Protein AF-A0A3D1VDZ9-F1 (afdb_monomer_lite)

Structure (mmCIF, N/CA/C/O backbone):
data_AF-A0A3D1VDZ9-F1
#
_entry.id   AF-A0A3D1VDZ9-F1
#
loop_
_atom_site.group_PDB
_atom_site.id
_atom_site.type_symbol
_atom_site.label_atom_id
_atom_site.label_alt_id
_atom_site.label_comp_id
_atom_site.label_asym_id
_atom_site.label_entity_id
_atom_site.label_seq_id
_atom_site.pdbx_PDB_ins_code
_atom_site.Cartn_x
_atom_site.Cartn_y
_atom_site.Cartn_z
_atom_site.occupancy
_atom_site.B_iso_or_equiv
_atom_site.auth_seq_id
_atom_site.auth_comp_id
_atom_site.auth_asym_id
_atom_site.auth_atom_id
_atom_site.pdbx_PDB_model_num
ATOM 1 N N . MET A 1 1 ? -24.903 27.246 -28.640 1.00 39.03 1 MET A N 1
ATOM 2 C CA . MET A 1 1 ? -24.546 27.742 -27.291 1.00 39.03 1 MET A CA 1
ATOM 3 C C . MET A 1 1 ? -23.311 26.964 -26.838 1.00 39.03 1 MET A C 1
ATOM 5 O O . MET A 1 1 ? -23.325 25.756 -27.011 1.00 39.03 1 MET A O 1
ATOM 9 N N . TRP A 1 2 ? -22.295 27.657 -26.300 1.00 34.56 2 TRP A N 1
ATOM 10 C CA . TRP A 1 2 ? -21.013 27.168 -25.732 1.00 34.56 2 TRP A CA 1
ATOM 11 C C . TRP A 1 2 ? -19.762 27.093 -26.643 1.00 34.56 2 TRP A C 1
ATOM 13 O O . TRP A 1 2 ? -19.373 26.062 -27.171 1.00 34.56 2 TRP A O 1
ATOM 23 N N . MET A 1 3 ? -19.159 28.285 -26.767 1.00 33.34 3 MET A N 1
ATOM 24 C CA . MET A 1 3 ? -17.744 28.671 -26.594 1.00 33.34 3 MET A CA 1
ATOM 25 C C . MET A 1 3 ? -16.594 27.935 -27.307 1.00 33.34 3 MET A C 1
ATOM 27 O O . MET A 1 3 ? -15.957 27.024 -26.790 1.00 33.34 3 MET A O 1
ATOM 31 N N . ARG A 1 4 ? -16.215 28.565 -28.424 1.00 36.41 4 ARG A N 1
ATOM 32 C CA . ARG A 1 4 ? -14.855 28.977 -28.820 1.00 36.41 4 ARG A CA 1
ATOM 33 C C . ARG A 1 4 ? -13.889 29.188 -27.636 1.00 36.41 4 ARG A C 1
ATOM 35 O O . ARG A 1 4 ? -14.110 30.079 -26.823 1.00 36.41 4 ARG A O 1
ATOM 42 N N . TRP A 1 5 ? -12.765 28.474 -27.647 1.00 34.72 5 TRP A N 1
ATOM 43 C CA . TRP A 1 5 ? -11.489 28.962 -27.119 1.00 34.72 5 TRP A CA 1
ATOM 44 C C . TRP A 1 5 ? -10.475 28.937 -28.259 1.00 34.72 5 TRP A C 1
ATOM 46 O O . TRP A 1 5 ? -10.110 27.891 -28.788 1.00 34.72 5 TRP A O 1
ATOM 56 N N . THR A 1 6 ? -10.096 30.133 -28.688 1.00 47.16 6 THR A N 1
ATOM 57 C CA . THR A 1 6 ? -9.047 30.412 -29.660 1.00 47.16 6 THR A CA 1
ATOM 58 C C . THR A 1 6 ? -7.687 30.303 -28.987 1.00 47.16 6 THR A C 1
ATOM 60 O O . THR A 1 6 ? -7.446 31.010 -28.012 1.00 47.16 6 THR A O 1
ATOM 63 N N . TRP A 1 7 ? -6.780 29.513 -29.555 1.00 34.12 7 TRP A N 1
ATOM 64 C CA . TRP A 1 7 ? -5.345 29.770 -29.457 1.00 34.12 7 TRP A CA 1
ATOM 65 C C . TRP A 1 7 ? -4.782 29.826 -30.873 1.00 34.12 7 TRP A C 1
ATOM 67 O O . TRP A 1 7 ? -4.620 28.813 -31.549 1.00 34.12 7 TRP A O 1
ATOM 77 N N . SER A 1 8 ? -4.548 31.056 -31.323 1.00 38.91 8 SER A N 1
ATOM 78 C CA . SER A 1 8 ? -3.711 31.366 -32.473 1.00 38.91 8 SER A CA 1
ATOM 79 C C . SER A 1 8 ? -2.251 31.346 -32.031 1.00 38.91 8 SER A C 1
ATOM 81 O O . SER A 1 8 ? -1.846 32.164 -31.213 1.00 38.91 8 SER A O 1
ATOM 83 N N . ALA A 1 9 ? -1.467 30.455 -32.621 1.00 37.66 9 ALA A N 1
ATOM 84 C CA . ALA A 1 9 ? -0.047 30.647 -32.910 1.00 37.66 9 ALA A CA 1
ATOM 85 C C . ALA A 1 9 ? 0.233 29.750 -34.126 1.00 37.66 9 ALA A C 1
ATOM 87 O O . ALA A 1 9 ? 0.301 28.533 -34.024 1.00 37.66 9 ALA A O 1
ATOM 88 N N . ALA A 1 10 ? -0.020 30.260 -35.326 1.00 37.09 10 ALA A N 1
ATOM 89 C CA . ALA A 1 10 ? 0.989 30.940 -36.127 1.00 37.09 10 ALA A CA 1
ATOM 90 C C . ALA A 1 10 ? 2.153 30.008 -36.509 1.00 37.09 10 ALA A C 1
ATOM 92 O O . ALA A 1 10 ? 3.065 29.769 -35.732 1.00 37.09 10 ALA A O 1
ATOM 93 N N . VAL A 1 11 ? 2.091 29.574 -37.772 1.00 41.69 11 VAL A N 1
ATOM 94 C CA . VAL A 1 11 ? 3.227 29.502 -38.698 1.00 41.69 11 VAL A CA 1
ATOM 95 C C . VAL A 1 11 ? 4.385 28.590 -38.279 1.00 41.69 11 VAL A C 1
ATOM 97 O O . VAL A 1 11 ? 5.301 29.004 -37.586 1.00 41.69 11 VAL A O 1
ATOM 100 N N . CYS A 1 12 ? 4.451 27.414 -38.906 1.00 32.69 12 CYS A N 1
ATOM 101 C CA . CYS A 1 12 ? 5.654 27.057 -39.656 1.00 32.69 12 CYS A CA 1
ATOM 102 C C . CYS A 1 12 ? 5.307 26.133 -40.827 1.00 32.69 12 CYS A C 1
ATOM 104 O O . CYS A 1 12 ? 4.832 25.011 -40.676 1.00 32.69 12 CYS A O 1
ATOM 106 N N . ARG A 1 13 ? 5.514 26.704 -42.015 1.00 35.25 13 ARG A N 1
ATOM 107 C CA . ARG A 1 13 ? 5.463 26.109 -43.348 1.00 35.25 13 ARG A CA 1
ATOM 108 C C . ARG A 1 13 ? 6.172 24.756 -43.404 1.00 35.25 13 ARG A C 1
ATOM 110 O O . ARG A 1 13 ? 7.328 24.650 -43.012 1.00 35.25 13 ARG A O 1
ATOM 117 N N . SER A 1 14 ? 5.531 23.793 -44.060 1.00 45.50 14 SER A N 1
ATOM 118 C CA . SER A 1 14 ? 6.259 22.816 -44.875 1.00 45.50 14 SER A CA 1
ATOM 119 C C . SER A 1 14 ? 7.129 23.537 -45.908 1.00 45.50 14 SER A C 1
ATOM 121 O O . SER A 1 14 ? 6.628 24.430 -46.595 1.00 45.50 14 SER A O 1
ATOM 123 N N . PRO A 1 15 ? 8.362 23.071 -46.137 1.00 44.31 15 PRO A N 1
ATOM 124 C CA . PRO A 1 15 ? 8.969 23.155 -47.445 1.00 44.31 15 PRO A CA 1
ATOM 125 C C . PRO A 1 15 ? 9.211 21.736 -47.961 1.00 44.31 15 PRO A C 1
ATOM 127 O O . PRO A 1 15 ? 10.175 21.063 -47.604 1.00 44.31 15 PRO A O 1
ATOM 130 N N . ALA A 1 16 ? 8.345 21.299 -48.870 1.00 46.72 16 ALA A N 1
ATOM 131 C CA . ALA A 1 16 ? 8.803 20.416 -49.925 1.00 46.72 16 ALA A CA 1
ATOM 132 C C . ALA A 1 16 ? 9.702 21.245 -50.855 1.00 46.72 16 ALA A C 1
ATOM 134 O O . ALA A 1 16 ? 9.281 22.319 -51.286 1.00 46.72 16 ALA A O 1
ATOM 135 N N . ARG A 1 17 ? 10.901 20.728 -51.163 1.00 40.47 17 ARG A N 1
ATOM 136 C CA . ARG A 1 17 ? 11.595 20.785 -52.472 1.00 40.47 17 ARG A CA 1
ATOM 137 C C . ARG A 1 17 ? 13.118 20.916 -52.320 1.00 40.47 17 ARG A C 1
ATOM 139 O O . ARG A 1 17 ? 13.661 22.003 -52.201 1.00 40.47 17 ARG A O 1
ATOM 146 N N . SER A 1 18 ? 13.770 19.759 -52.463 1.00 47.03 18 SER A N 1
ATOM 147 C CA . SER A 1 18 ? 14.952 19.527 -53.306 1.00 47.03 18 SER A CA 1
ATOM 148 C C . SER A 1 18 ? 16.113 20.526 -53.212 1.00 47.03 18 SER A C 1
ATOM 150 O O . SER A 1 18 ? 16.076 21.579 -53.849 1.00 47.03 18 SER A O 1
ATOM 152 N N . ARG A 1 19 ? 17.235 20.059 -52.646 1.00 39.84 19 ARG A N 1
ATOM 153 C CA . ARG A 1 19 ? 18.544 20.024 -53.328 1.00 39.84 19 ARG A CA 1
ATOM 154 C C . ARG A 1 19 ? 19.575 19.261 -52.479 1.00 39.84 19 ARG A C 1
ATOM 156 O O . ARG A 1 19 ? 20.020 19.742 -51.453 1.00 39.84 19 ARG A O 1
ATOM 163 N N . ARG A 1 20 ? 19.950 18.072 -52.963 1.00 43.81 20 ARG A N 1
ATOM 164 C CA . ARG A 1 20 ? 21.343 17.607 -53.081 1.00 43.81 20 ARG A CA 1
ATOM 165 C C . ARG A 1 20 ? 22.249 17.848 -51.853 1.00 43.81 20 ARG A C 1
ATOM 167 O O . ARG A 1 20 ? 23.095 18.728 -51.880 1.00 43.81 20 ARG A O 1
ATOM 174 N N . CYS A 1 21 ? 22.148 16.974 -50.853 1.00 34.03 21 CYS A N 1
ATOM 175 C CA . CYS A 1 21 ? 23.266 16.668 -49.954 1.00 34.03 21 CYS A CA 1
ATOM 1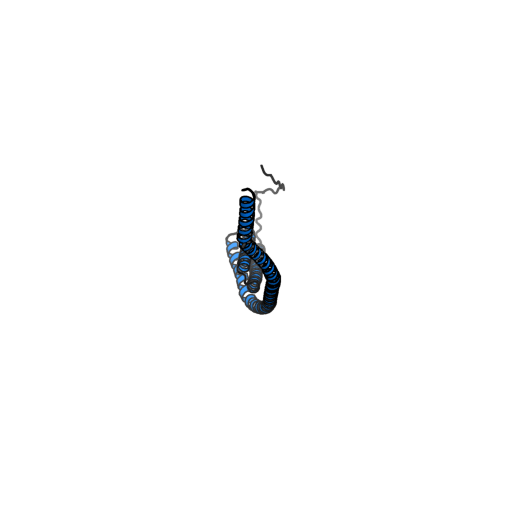76 C C . CYS A 1 21 ? 23.653 15.202 -50.143 1.00 34.03 21 CYS A C 1
ATOM 178 O O . CYS A 1 21 ? 23.350 14.335 -49.331 1.00 34.03 21 CYS A O 1
ATOM 180 N N . SER A 1 22 ? 24.321 14.924 -51.256 1.00 45.66 22 SER A N 1
ATOM 181 C CA . SER A 1 22 ? 25.267 13.817 -51.322 1.00 45.66 22 SER A CA 1
ATOM 182 C C . SER A 1 22 ? 26.457 14.195 -50.435 1.00 45.66 22 SER A C 1
ATOM 184 O O . SER A 1 22 ? 27.415 14.794 -50.913 1.00 45.66 22 SER A O 1
ATOM 186 N N . ILE A 1 23 ? 26.352 13.899 -49.136 1.00 46.28 23 ILE A N 1
ATOM 187 C CA . ILE A 1 23 ? 27.494 13.828 -48.220 1.00 46.28 23 ILE A CA 1
ATOM 188 C C . ILE A 1 23 ? 27.810 12.338 -48.042 1.00 46.28 23 ILE A C 1
ATOM 190 O O . ILE A 1 23 ? 27.125 11.655 -47.278 1.00 46.28 23 ILE A O 1
ATOM 194 N N . PRO A 1 24 ? 28.813 11.794 -48.745 1.00 55.22 24 PRO A N 1
ATOM 195 C CA . PRO A 1 24 ? 29.379 10.503 -48.411 1.00 55.22 24 PRO A CA 1
ATOM 196 C C . PRO A 1 24 ? 30.470 10.740 -47.357 1.00 55.22 24 PRO A C 1
ATOM 198 O O . PRO A 1 24 ? 31.577 11.138 -47.697 1.00 55.22 24 PRO A O 1
ATOM 201 N N . SER A 1 25 ? 30.126 10.587 -46.076 1.00 44.12 25 SER A N 1
ATOM 202 C CA . SER A 1 25 ? 31.002 10.413 -44.890 1.00 44.12 25 SER A CA 1
ATOM 203 C C . SER A 1 25 ? 30.305 11.071 -43.689 1.00 44.12 25 SER A C 1
ATOM 205 O O . SER A 1 25 ? 30.031 12.257 -43.687 1.00 44.12 25 SER A O 1
ATOM 207 N N . THR A 1 26 ? 29.892 10.390 -42.628 1.00 47.00 26 THR A N 1
ATOM 208 C CA . THR A 1 26 ? 30.295 9.110 -42.058 1.00 47.00 26 THR A CA 1
ATOM 209 C C . THR A 1 26 ? 29.038 8.459 -41.467 1.00 47.00 26 THR A C 1
ATOM 211 O O . THR A 1 26 ? 28.497 8.951 -40.480 1.00 47.00 26 THR A O 1
ATOM 214 N N . GLY A 1 27 ? 28.555 7.352 -42.049 1.00 52.22 27 GLY A N 1
ATOM 215 C CA . GLY A 1 27 ? 27.407 6.611 -41.489 1.00 52.22 27 GLY A CA 1
ATOM 216 C C . GLY A 1 27 ? 27.602 6.323 -39.996 1.00 52.22 27 GLY A C 1
ATOM 217 O O . GLY A 1 27 ? 26.738 6.601 -39.179 1.00 52.22 27 GLY A O 1
ATOM 218 N N . ARG A 1 28 ? 28.845 6.017 -39.610 1.00 54.00 28 ARG A N 1
ATOM 219 C CA . ARG A 1 28 ? 29.259 5.733 -38.233 1.00 54.00 28 ARG A CA 1
ATOM 220 C C . ARG A 1 28 ? 28.951 6.842 -37.207 1.00 54.00 28 ARG A C 1
ATOM 222 O O . ARG A 1 28 ? 28.683 6.511 -36.061 1.00 54.00 28 ARG A O 1
ATOM 229 N N . ALA A 1 29 ? 28.981 8.131 -37.565 1.00 55.72 29 ALA A N 1
ATOM 230 C CA . ALA A 1 29 ? 28.725 9.220 -36.607 1.00 55.72 29 ALA A CA 1
ATOM 231 C C . ALA A 1 29 ? 27.225 9.513 -36.427 1.00 55.72 29 ALA A C 1
ATOM 233 O O . ALA A 1 29 ? 26.770 9.731 -35.303 1.00 55.72 29 ALA A O 1
ATOM 234 N N . ALA A 1 30 ? 26.454 9.468 -37.518 1.00 58.34 30 ALA A N 1
ATOM 235 C CA . ALA A 1 30 ? 24.996 9.577 -37.471 1.00 58.34 30 ALA A CA 1
ATOM 236 C C . ALA A 1 30 ? 24.374 8.354 -36.776 1.00 58.34 30 ALA A C 1
ATOM 238 O O . ALA A 1 30 ? 23.502 8.511 -35.920 1.00 58.34 30 ALA A O 1
ATOM 239 N N . ASP A 1 31 ? 24.909 7.162 -37.049 1.00 60.94 31 ASP A N 1
ATOM 240 C CA . ASP A 1 31 ? 24.530 5.920 -36.379 1.00 60.94 31 ASP A CA 1
ATOM 241 C C . ASP A 1 31 ? 24.880 5.979 -34.884 1.00 60.94 31 ASP A C 1
ATOM 243 O O . ASP A 1 31 ? 24.050 5.648 -34.044 1.00 60.94 31 ASP A O 1
ATOM 247 N N . CYS A 1 32 ? 26.056 6.498 -34.506 1.00 59.66 32 CYS A N 1
ATOM 248 C CA . CYS A 1 32 ? 26.413 6.703 -33.096 1.00 59.66 32 CYS A CA 1
ATOM 249 C C . CYS A 1 32 ? 25.485 7.693 -32.370 1.00 59.66 32 CYS A C 1
ATOM 251 O O . CYS A 1 32 ? 25.148 7.469 -31.206 1.00 59.66 32 CYS A O 1
ATOM 253 N N . LEU A 1 33 ? 25.048 8.776 -33.021 1.00 64.88 33 LEU A N 1
ATOM 254 C CA . LEU A 1 33 ? 24.095 9.732 -32.436 1.00 64.88 33 LEU A CA 1
ATOM 255 C C . LEU A 1 33 ? 22.689 9.124 -32.286 1.00 64.88 33 LEU A C 1
ATOM 257 O O . LEU A 1 33 ? 22.032 9.327 -31.258 1.00 64.88 33 LEU A O 1
ATOM 261 N N . ALA A 1 34 ? 22.248 8.324 -33.258 1.00 65.12 34 ALA A N 1
ATOM 262 C CA . ALA A 1 34 ? 20.996 7.572 -33.188 1.00 65.12 34 ALA A CA 1
ATOM 263 C C . ALA A 1 34 ? 21.036 6.492 -32.088 1.00 65.12 34 ALA A C 1
ATOM 265 O O . ALA A 1 34 ? 20.111 6.367 -31.288 1.00 65.12 34 ALA A O 1
ATOM 266 N N . VAL A 1 35 ? 22.150 5.770 -31.961 1.00 68.81 35 VAL A N 1
ATOM 267 C CA . VAL A 1 35 ? 22.347 4.772 -30.899 1.00 68.81 35 VAL A CA 1
ATOM 268 C C . VAL A 1 35 ? 22.408 5.444 -29.526 1.00 68.81 35 VAL A C 1
ATOM 270 O O . VAL A 1 35 ? 21.773 4.978 -28.585 1.00 68.81 35 VAL A O 1
ATOM 273 N N . CYS A 1 36 ? 23.100 6.577 -29.387 1.00 72.62 36 CYS A N 1
ATOM 274 C CA . CYS A 1 36 ? 23.204 7.288 -28.109 1.00 72.62 36 CYS A CA 1
ATOM 275 C C . CYS A 1 36 ? 21.854 7.870 -27.645 1.00 72.62 36 CYS A C 1
ATOM 277 O O . CYS A 1 36 ? 21.546 7.858 -26.449 1.00 72.62 36 CYS A O 1
ATOM 279 N N . SER A 1 37 ? 21.019 8.340 -28.579 1.00 71.06 37 SER A N 1
ATOM 280 C CA . SER A 1 37 ? 19.651 8.787 -28.281 1.00 71.06 37 SER A CA 1
ATOM 281 C C . SER A 1 37 ? 18.724 7.619 -27.926 1.00 71.06 37 SER A C 1
ATOM 283 O O . SER A 1 37 ? 17.992 7.716 -26.940 1.00 71.06 37 SER A O 1
ATOM 285 N N . MET A 1 38 ? 18.833 6.478 -28.615 1.00 74.31 38 MET A N 1
ATOM 286 C CA . MET A 1 38 ? 18.119 5.253 -28.237 1.00 74.31 38 MET A CA 1
ATOM 287 C C . MET A 1 38 ? 18.535 4.721 -26.863 1.00 74.31 38 MET A C 1
ATOM 289 O O . MET A 1 38 ? 17.676 4.384 -26.057 1.00 74.31 38 MET A O 1
ATOM 293 N N . VAL A 1 39 ? 19.829 4.689 -26.539 1.00 77.62 39 VAL A N 1
ATOM 294 C CA . VAL A 1 39 ? 20.311 4.223 -25.227 1.00 77.62 39 VAL A CA 1
ATOM 295 C C . VAL A 1 39 ? 19.804 5.121 -24.098 1.00 77.62 39 VAL A C 1
ATOM 297 O O . VAL A 1 39 ? 19.379 4.611 -23.061 1.00 77.62 39 VAL A O 1
ATOM 300 N N . LYS A 1 40 ? 19.781 6.447 -24.294 1.00 80.50 40 LYS A N 1
ATOM 301 C CA . LYS A 1 40 ? 19.175 7.379 -23.327 1.00 80.50 40 LYS A CA 1
ATOM 302 C C . LYS A 1 40 ? 17.686 7.115 -23.134 1.00 80.50 40 LYS A C 1
ATOM 304 O O . LYS A 1 40 ? 17.215 7.124 -21.998 1.00 80.50 40 LYS A O 1
ATOM 309 N N . ALA A 1 41 ? 16.966 6.850 -24.222 1.00 75.69 41 ALA A N 1
ATOM 310 C CA . ALA A 1 41 ? 15.565 6.472 -24.161 1.00 75.69 41 ALA A CA 1
ATOM 311 C C . ALA A 1 41 ? 15.390 5.193 -23.332 1.00 75.69 41 ALA A C 1
ATOM 313 O O . ALA A 1 41 ? 14.667 5.207 -22.340 1.00 75.69 41 ALA A O 1
ATOM 314 N N . LEU A 1 42 ? 16.115 4.121 -23.669 1.00 78.88 42 LEU A N 1
ATOM 315 C CA . LEU A 1 42 ? 16.068 2.826 -22.976 1.00 78.88 42 LEU A CA 1
ATOM 316 C C . LEU A 1 42 ? 16.357 2.961 -21.475 1.00 78.88 42 LEU A C 1
ATOM 318 O O . LEU A 1 42 ? 15.647 2.376 -20.659 1.00 78.88 42 LEU A O 1
ATOM 322 N N . TRP A 1 43 ? 17.335 3.784 -21.098 1.00 81.81 43 TRP A N 1
ATOM 323 C CA . TRP A 1 43 ? 17.613 4.093 -19.695 1.00 81.81 43 TRP A CA 1
ATOM 324 C C . TRP A 1 43 ? 16.461 4.823 -19.003 1.00 81.81 43 TRP A C 1
ATOM 326 O O . TRP A 1 43 ? 16.123 4.486 -17.869 1.00 81.81 43 TRP A O 1
ATOM 336 N N . ALA A 1 44 ? 15.822 5.785 -19.672 1.00 80.00 44 ALA A N 1
ATOM 337 C CA . ALA A 1 44 ? 14.645 6.460 -19.131 1.00 80.00 44 ALA A CA 1
ATOM 338 C C . ALA A 1 44 ? 13.475 5.480 -18.913 1.00 80.00 44 ALA A C 1
ATOM 340 O O . ALA A 1 44 ? 12.817 5.537 -17.875 1.00 80.00 44 ALA A O 1
ATOM 341 N N . PHE A 1 45 ? 13.261 4.532 -19.833 1.00 78.06 45 PHE A N 1
ATOM 342 C CA . PHE A 1 45 ? 12.261 3.465 -19.685 1.00 78.06 45 PHE A CA 1
ATOM 343 C C . PHE A 1 45 ? 12.579 2.516 -18.529 1.00 78.06 45 PHE A C 1
ATOM 345 O O . PHE A 1 45 ? 11.686 2.142 -17.769 1.00 78.06 45 PHE A O 1
ATOM 352 N N . PHE A 1 46 ? 13.850 2.148 -18.371 1.00 82.88 46 PHE A N 1
ATOM 353 C CA . PHE A 1 46 ? 14.301 1.295 -17.279 1.00 82.88 46 PHE A CA 1
ATOM 354 C C . PHE A 1 46 ? 14.105 1.976 -15.918 1.00 82.88 46 PHE A C 1
ATOM 356 O O . PHE A 1 46 ? 13.512 1.391 -15.011 1.00 82.88 46 PHE A O 1
ATOM 363 N N . LEU A 1 47 ? 14.531 3.238 -15.789 1.00 83.81 47 LEU A N 1
ATOM 364 C CA . LEU A 1 47 ? 14.341 4.033 -14.573 1.00 83.81 47 LEU A CA 1
ATOM 365 C C . LEU A 1 47 ? 12.864 4.264 -14.265 1.00 83.81 47 LEU A C 1
ATOM 367 O O . LEU A 1 47 ? 12.481 4.220 -13.098 1.00 83.81 47 LEU A O 1
ATOM 371 N N . LEU A 1 48 ? 12.024 4.451 -15.286 1.00 85.38 48 LEU A N 1
ATOM 372 C CA . LEU A 1 48 ? 10.583 4.513 -15.082 1.00 85.38 48 LEU A CA 1
ATOM 373 C C . LEU A 1 48 ? 10.045 3.185 -14.532 1.00 85.38 48 LEU A C 1
ATOM 375 O O . LEU A 1 48 ? 9.270 3.208 -13.581 1.00 85.38 48 LEU A O 1
ATOM 379 N N . GLY A 1 49 ? 10.466 2.041 -15.079 1.00 83.69 49 GLY A N 1
ATOM 380 C CA . GLY A 1 49 ? 10.091 0.718 -14.567 1.00 83.69 49 GLY A CA 1
ATOM 381 C C . GLY A 1 49 ? 10.475 0.524 -13.095 1.00 83.69 49 GLY A C 1
ATOM 382 O O . GLY A 1 49 ? 9.673 0.041 -12.294 1.00 83.69 49 GLY A O 1
ATOM 383 N N . VAL A 1 50 ? 11.668 0.987 -12.708 1.00 84.38 50 VAL A N 1
ATOM 384 C CA . VAL A 1 50 ? 12.130 0.990 -11.309 1.00 84.38 50 VAL A CA 1
ATOM 385 C C . VAL A 1 50 ? 11.316 1.963 -10.442 1.00 84.38 50 VAL A C 1
ATOM 387 O O . VAL A 1 50 ? 10.946 1.625 -9.318 1.00 84.38 50 VAL A O 1
ATOM 390 N N . ALA A 1 51 ? 10.983 3.153 -10.946 1.00 86.62 51 ALA A N 1
ATOM 391 C CA . ALA A 1 51 ? 10.169 4.135 -10.228 1.00 86.62 51 ALA A CA 1
ATOM 392 C C . ALA A 1 51 ? 8.725 3.647 -10.014 1.00 86.62 51 ALA A C 1
ATOM 394 O O . ALA A 1 51 ? 8.167 3.800 -8.926 1.00 86.62 51 ALA A O 1
ATOM 395 N N . LEU A 1 52 ? 8.142 2.997 -11.024 1.00 85.38 52 LEU A N 1
ATOM 396 C CA . LEU A 1 52 ? 6.873 2.280 -10.932 1.00 85.38 52 LEU A CA 1
ATOM 397 C C . LEU A 1 52 ? 6.963 1.196 -9.856 1.00 85.38 52 LEU A C 1
ATOM 399 O O . LEU A 1 52 ? 6.106 1.139 -8.980 1.00 85.38 52 LEU A O 1
ATOM 403 N N . PHE A 1 53 ? 8.025 0.389 -9.842 1.00 85.12 53 PHE A N 1
ATOM 404 C CA . PHE A 1 53 ? 8.230 -0.586 -8.771 1.00 85.12 53 PHE A CA 1
ATOM 405 C C . PHE A 1 53 ? 8.263 0.068 -7.380 1.00 85.12 53 PHE A C 1
ATOM 407 O O . PHE A 1 53 ? 7.585 -0.399 -6.465 1.00 85.12 53 PHE A O 1
ATOM 414 N N . PHE A 1 54 ? 8.977 1.182 -7.218 1.00 83.81 54 PHE A N 1
ATOM 415 C CA . PHE A 1 54 ? 9.018 1.898 -5.944 1.00 83.81 54 PHE A CA 1
ATOM 416 C C . PHE A 1 54 ? 7.627 2.387 -5.513 1.00 83.81 54 PHE A C 1
ATOM 418 O O . PHE A 1 54 ? 7.228 2.216 -4.360 1.00 83.81 54 PHE A O 1
ATOM 425 N N . PHE A 1 55 ? 6.849 2.938 -6.447 1.00 85.38 55 PHE A N 1
ATOM 426 C CA . PHE A 1 55 ? 5.479 3.367 -6.177 1.00 85.38 55 PHE A CA 1
ATOM 427 C C . PHE A 1 55 ? 4.575 2.183 -5.792 1.00 85.38 55 PHE A C 1
ATOM 429 O O . PHE A 1 55 ? 3.817 2.271 -4.823 1.00 85.38 55 PHE A O 1
ATOM 436 N N . TYR A 1 56 ? 4.710 1.041 -6.474 1.00 84.56 56 TYR A N 1
ATOM 437 C CA . TYR A 1 56 ? 4.020 -0.200 -6.119 1.00 84.56 56 TYR A CA 1
ATOM 438 C C . TYR A 1 56 ? 4.367 -0.667 -4.703 1.00 84.56 56 TYR A C 1
ATOM 440 O O . TYR A 1 56 ? 3.482 -1.063 -3.942 1.00 84.56 56 TYR A O 1
ATOM 448 N N . ASP A 1 57 ? 5.642 -0.607 -4.324 1.00 82.62 57 ASP A N 1
ATOM 449 C CA . ASP A 1 57 ? 6.105 -1.076 -3.022 1.00 82.62 57 ASP A CA 1
ATOM 450 C C . ASP A 1 57 ? 5.597 -0.190 -1.867 1.00 82.62 57 ASP A C 1
ATOM 452 O O . ASP A 1 57 ? 5.154 -0.691 -0.829 1.00 82.62 57 ASP A O 1
ATOM 456 N N . VAL A 1 58 ? 5.514 1.129 -2.080 1.00 82.25 58 VAL A N 1
ATOM 457 C CA . VAL A 1 58 ? 4.859 2.056 -1.138 1.00 82.25 58 VAL A CA 1
ATOM 458 C C . VAL A 1 58 ? 3.372 1.723 -0.979 1.00 82.25 58 VAL A C 1
ATOM 460 O O . VAL A 1 58 ? 2.859 1.688 0.145 1.00 82.25 58 VAL A O 1
ATOM 463 N N . LEU A 1 59 ? 2.666 1.422 -2.073 1.00 83.62 59 LEU A N 1
ATOM 464 C CA . LEU A 1 59 ? 1.259 1.009 -2.024 1.00 83.62 59 LEU A CA 1
ATOM 465 C C . LEU A 1 59 ? 1.079 -0.351 -1.337 1.00 83.62 59 LEU A C 1
ATOM 467 O O . LEU A 1 59 ? 0.132 -0.545 -0.566 1.00 83.62 59 LEU A O 1
ATOM 471 N N . ARG A 1 60 ? 2.012 -1.284 -1.552 1.00 79.44 60 ARG A N 1
ATOM 472 C CA . ARG A 1 60 ? 2.062 -2.580 -0.865 1.00 79.44 60 ARG A CA 1
ATOM 473 C C . ARG A 1 60 ? 2.205 -2.392 0.643 1.00 79.44 60 ARG A C 1
ATOM 475 O O . ARG A 1 60 ? 1.459 -3.017 1.406 1.00 79.44 60 ARG A O 1
ATOM 482 N N . PHE A 1 61 ? 3.081 -1.491 1.084 1.00 79.25 61 PHE A N 1
ATOM 483 C CA . PHE A 1 61 ? 3.195 -1.136 2.495 1.00 79.25 61 PHE A CA 1
ATOM 484 C C . PHE A 1 61 ? 1.933 -0.465 3.034 1.00 79.25 61 PHE A C 1
ATOM 486 O O . PHE A 1 61 ? 1.415 -0.862 4.082 1.00 79.25 61 PHE A O 1
ATOM 493 N N . TRP A 1 62 ? 1.394 0.514 2.308 1.00 79.06 62 TRP A N 1
ATOM 494 C CA . TRP A 1 62 ? 0.170 1.212 2.690 1.00 79.06 62 TRP A CA 1
ATOM 495 C C . TRP A 1 62 ? -0.984 0.234 2.931 1.00 79.06 62 TRP A C 1
ATOM 497 O O . TRP A 1 62 ? -1.663 0.290 3.962 1.00 79.06 62 TRP A O 1
ATOM 507 N N . ARG A 1 63 ? -1.150 -0.741 2.031 1.00 79.38 63 ARG A N 1
ATOM 508 C CA . ARG A 1 63 ? -2.121 -1.830 2.162 1.00 79.38 63 ARG A CA 1
ATOM 509 C C . ARG A 1 63 ? -1.870 -2.680 3.405 1.00 79.38 63 ARG A C 1
ATOM 511 O O . ARG A 1 63 ? -2.822 -2.957 4.138 1.00 79.38 63 ARG A O 1
ATOM 518 N N . SER A 1 64 ? -0.615 -3.028 3.694 1.00 71.50 64 SER A N 1
ATOM 519 C CA . SER A 1 64 ? -0.250 -3.761 4.913 1.00 71.50 64 SER A CA 1
ATOM 520 C C . SER A 1 64 ? -0.584 -2.992 6.198 1.00 71.50 64 SER A C 1
ATOM 522 O O . SER A 1 64 ? -0.923 -3.611 7.206 1.00 71.50 64 SER A O 1
ATOM 524 N N . VAL A 1 65 ? -0.499 -1.658 6.194 1.00 71.62 65 VAL A N 1
ATOM 525 C CA . VAL A 1 65 ? -0.760 -0.827 7.383 1.00 71.62 65 VAL A CA 1
ATOM 526 C C . VAL A 1 65 ? -2.254 -0.533 7.566 1.00 71.62 65 VAL A C 1
ATOM 528 O O . VAL A 1 65 ? -2.770 -0.540 8.694 1.00 71.62 65 VAL A O 1
ATOM 531 N N . TRP A 1 66 ? -2.984 -0.277 6.476 1.00 70.62 66 TRP A N 1
ATOM 532 C CA . TRP A 1 66 ? -4.404 0.065 6.553 1.00 70.62 66 TRP A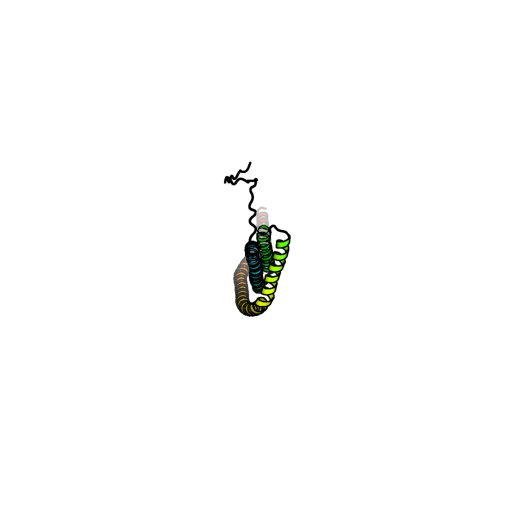 CA 1
ATOM 533 C C . TRP A 1 66 ? -5.311 -1.165 6.626 1.00 70.62 66 TRP A C 1
ATOM 535 O O . TRP A 1 66 ? -6.297 -1.113 7.371 1.00 70.62 66 TRP A O 1
ATOM 545 N N . GLY A 1 67 ? -4.985 -2.266 5.938 1.00 66.50 67 GLY A N 1
ATOM 546 C CA . GLY A 1 67 ? -5.700 -3.551 6.011 1.00 66.50 67 GLY A CA 1
ATOM 547 C C . GLY A 1 67 ? -7.217 -3.466 5.779 1.00 66.50 67 GLY A C 1
ATOM 548 O O . GLY A 1 67 ? -7.962 -4.349 6.188 1.00 66.50 67 GLY A O 1
ATOM 549 N N . SER A 1 68 ? -7.697 -2.361 5.205 1.00 76.94 68 SER A N 1
ATOM 550 C CA . SER A 1 68 ? -9.110 -2.101 4.942 1.00 76.94 68 SER A CA 1
ATOM 551 C C . SER A 1 68 ? -9.404 -2.429 3.487 1.00 76.94 68 SER A C 1
ATOM 553 O O . SER A 1 68 ? -8.632 -2.053 2.601 1.00 76.94 68 SER A O 1
ATOM 555 N N . ARG A 1 69 ? -10.546 -3.077 3.230 1.00 76.69 69 ARG A N 1
ATOM 556 C CA . ARG A 1 69 ? -10.990 -3.450 1.876 1.00 76.69 69 ARG A CA 1
ATOM 557 C C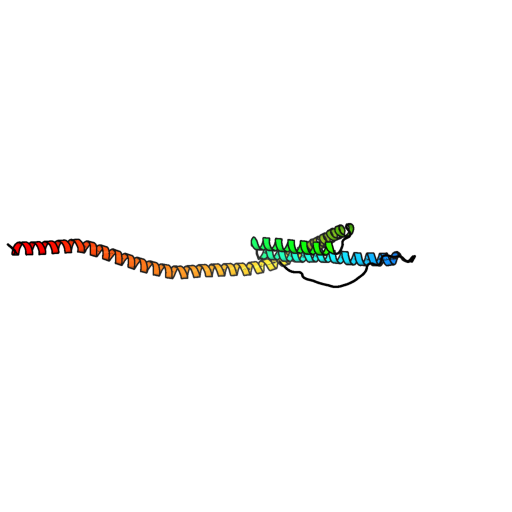 . ARG A 1 69 ? -11.044 -2.235 0.941 1.00 76.69 69 ARG A C 1
ATOM 559 O O . ARG A 1 69 ? -10.579 -2.307 -0.187 1.00 76.69 69 ARG A O 1
ATOM 566 N N . ARG A 1 70 ? -11.503 -1.086 1.458 1.00 80.56 70 ARG A N 1
ATOM 567 C CA . ARG A 1 70 ? -11.557 0.188 0.717 1.00 80.56 70 ARG A CA 1
ATOM 568 C C . ARG A 1 70 ? -10.171 0.749 0.406 1.00 80.56 70 ARG A C 1
ATOM 570 O O . ARG A 1 70 ? -9.949 1.235 -0.690 1.00 80.56 70 ARG A O 1
ATOM 577 N N . ALA A 1 71 ? -9.243 0.673 1.361 1.00 78.62 71 ALA A N 1
ATOM 578 C CA . ALA A 1 71 ? -7.881 1.175 1.169 1.00 78.62 71 ALA A CA 1
ATOM 579 C C . ALA A 1 71 ? -7.093 0.323 0.164 1.00 78.62 71 ALA A C 1
ATOM 581 O O . ALA A 1 71 ? -6.267 0.857 -0.562 1.00 78.62 71 ALA A O 1
ATOM 582 N N . THR A 1 72 ? -7.376 -0.983 0.114 1.00 82.62 72 THR A N 1
ATOM 583 C CA . THR A 1 72 ? -6.817 -1.893 -0.897 1.00 82.62 72 THR A CA 1
ATOM 584 C C . THR A 1 72 ? -7.335 -1.528 -2.283 1.00 82.62 72 THR A C 1
ATOM 586 O O . THR A 1 72 ? -6.535 -1.270 -3.167 1.00 82.62 72 THR A O 1
ATOM 589 N N . PHE A 1 73 ? -8.653 -1.362 -2.426 1.00 84.56 73 PHE A N 1
ATOM 590 C CA . PHE A 1 73 ? -9.263 -0.952 -3.691 1.00 84.56 73 PHE A CA 1
ATOM 591 C C . PHE A 1 73 ? -8.745 0.406 -4.194 1.00 84.56 73 PHE A C 1
ATOM 593 O O . PHE A 1 73 ? -8.399 0.541 -5.360 1.00 84.56 73 PHE A O 1
ATOM 600 N N . LEU A 1 74 ? -8.637 1.405 -3.310 1.00 85.50 74 LEU A N 1
ATOM 601 C CA . LEU A 1 74 ? -8.052 2.711 -3.641 1.00 85.50 74 LEU A CA 1
ATOM 602 C C . LEU A 1 74 ? -6.590 2.599 -4.087 1.00 85.50 74 LEU A C 1
ATOM 604 O O . LEU A 1 74 ? -6.200 3.276 -5.031 1.00 85.50 74 LEU A O 1
ATOM 608 N N . ALA A 1 75 ? -5.792 1.763 -3.419 1.00 85.75 75 ALA A N 1
ATOM 609 C CA . ALA A 1 75 ? -4.400 1.542 -3.794 1.00 85.75 75 ALA A CA 1
ATOM 610 C C . ALA A 1 75 ? -4.284 0.853 -5.159 1.00 85.75 75 ALA A C 1
ATOM 612 O O . ALA A 1 75 ? -3.452 1.262 -5.962 1.00 85.75 75 ALA A O 1
ATOM 613 N N . ASP A 1 76 ? -5.141 -0.132 -5.439 1.00 86.94 76 ASP A N 1
ATOM 614 C CA . ASP A 1 76 ? -5.182 -0.796 -6.740 1.00 86.94 76 ASP A CA 1
ATOM 615 C C . ASP A 1 76 ? -5.570 0.212 -7.831 1.00 86.94 76 ASP A C 1
ATOM 617 O O . ASP A 1 76 ? -4.815 0.396 -8.779 1.00 86.94 76 ASP A O 1
ATOM 621 N N . VAL A 1 77 ? -6.671 0.955 -7.677 1.00 87.56 77 VAL A N 1
ATOM 622 C CA . VAL A 1 77 ? -7.089 1.972 -8.664 1.00 87.56 77 VAL A CA 1
ATOM 623 C C . VAL A 1 77 ? -5.999 3.022 -8.893 1.00 87.56 77 VAL A C 1
ATOM 625 O O . VAL A 1 77 ? -5.711 3.365 -10.037 1.00 87.56 77 VAL A O 1
ATOM 628 N N . LEU A 1 78 ? -5.356 3.509 -7.828 1.00 88.44 78 LEU A N 1
ATOM 629 C CA . LEU A 1 78 ? -4.277 4.489 -7.943 1.00 88.44 78 LEU A CA 1
ATOM 630 C C . LEU A 1 78 ? -3.061 3.914 -8.682 1.00 88.44 78 LEU A C 1
ATOM 632 O O . LEU A 1 78 ? -2.486 4.596 -9.527 1.00 88.44 78 LEU A O 1
ATOM 636 N N . TRP A 1 79 ? -2.695 2.660 -8.402 1.00 88.25 79 TRP A N 1
ATOM 637 C CA . TRP A 1 79 ? -1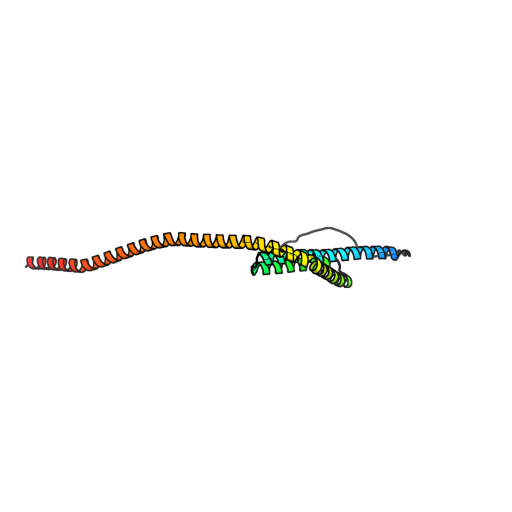.642 1.949 -9.126 1.00 88.25 79 TRP A CA 1
ATOM 638 C C . TRP A 1 79 ? -1.966 1.831 -10.615 1.00 88.25 79 TRP A C 1
ATOM 640 O O . TRP A 1 79 ? -1.141 2.195 -11.449 1.00 88.25 79 TRP A O 1
ATOM 650 N N . TRP A 1 80 ? -3.176 1.375 -10.944 1.00 86.62 80 TRP A N 1
ATOM 651 C CA . TRP A 1 80 ? -3.632 1.225 -12.324 1.00 86.62 80 TRP A CA 1
ATOM 652 C C . TRP A 1 80 ? -3.619 2.557 -13.078 1.00 86.62 80 TRP A C 1
ATOM 654 O O . TRP A 1 80 ? -3.155 2.596 -14.214 1.00 86.62 80 TRP A O 1
ATOM 664 N N . LEU A 1 81 ? -4.053 3.654 -12.448 1.00 88.44 81 LEU A N 1
ATOM 665 C CA . LEU A 1 81 ? -4.020 4.989 -13.054 1.00 88.44 81 LEU A CA 1
ATOM 666 C C . LEU A 1 81 ? -2.594 5.464 -13.335 1.00 88.44 81 LEU A C 1
ATOM 668 O O . LEU A 1 81 ? -2.322 5.947 -14.431 1.00 88.44 81 LEU A O 1
ATOM 672 N N . VAL A 1 82 ? -1.683 5.312 -12.370 1.00 86.69 82 VAL A N 1
ATOM 673 C CA . VAL A 1 82 ? -0.284 5.728 -12.538 1.00 86.69 82 VAL A CA 1
ATOM 674 C C . VAL A 1 82 ? 0.405 4.870 -13.594 1.00 86.69 82 VAL A C 1
ATOM 676 O O . VAL A 1 82 ? 1.002 5.417 -14.513 1.00 86.69 82 VAL A O 1
ATOM 679 N N . ALA A 1 83 ? 0.261 3.545 -13.534 1.00 84.69 83 ALA A N 1
ATOM 680 C CA . ALA A 1 83 ? 0.837 2.644 -14.527 1.00 84.69 83 ALA A CA 1
ATOM 681 C C . ALA A 1 83 ? 0.298 2.929 -15.938 1.00 84.69 83 ALA A C 1
ATOM 683 O O . ALA A 1 83 ? 1.079 3.035 -16.882 1.00 84.69 83 ALA A O 1
ATOM 684 N N . ALA A 1 84 ? -1.017 3.123 -16.081 1.00 83.81 84 ALA A N 1
ATOM 685 C CA . ALA A 1 84 ? -1.632 3.454 -17.362 1.00 83.81 84 ALA A CA 1
ATOM 686 C C . ALA A 1 84 ? -1.143 4.808 -17.891 1.00 83.81 84 ALA A C 1
ATOM 688 O O . ALA A 1 84 ? -0.737 4.894 -19.046 1.00 83.81 84 ALA A O 1
ATOM 689 N N . PHE A 1 85 ? -1.121 5.849 -17.055 1.00 84.12 85 PHE A N 1
ATOM 690 C CA . PHE A 1 85 ? -0.686 7.185 -17.459 1.00 84.12 85 PHE A CA 1
ATOM 691 C C . PHE A 1 85 ? 0.803 7.230 -17.827 1.00 84.12 85 PHE A C 1
ATOM 693 O O . PHE A 1 85 ? 1.174 7.818 -18.846 1.00 84.12 85 PHE A O 1
ATOM 700 N N . SER A 1 86 ? 1.657 6.571 -17.039 1.00 81.44 86 SER A N 1
ATOM 701 C CA . SER A 1 86 ? 3.097 6.485 -17.288 1.00 81.44 86 SER A CA 1
ATOM 702 C C . SER A 1 86 ? 3.408 5.700 -18.565 1.00 81.44 86 SER A C 1
ATOM 704 O O . SER A 1 86 ? 4.180 6.178 -19.396 1.00 81.44 86 SER A O 1
ATOM 706 N N . CYS A 1 87 ? 2.772 4.542 -18.774 1.00 75.69 87 CYS A N 1
ATOM 707 C CA . CYS A 1 87 ? 2.940 3.766 -20.005 1.00 75.69 87 CYS A CA 1
ATOM 708 C C . CYS A 1 87 ? 2.383 4.508 -21.229 1.00 75.69 87 CYS A C 1
ATOM 710 O O . CYS A 1 87 ? 3.017 4.509 -22.281 1.00 75.69 87 CYS A O 1
ATOM 712 N N . TYR A 1 88 ? 1.236 5.180 -21.095 1.00 80.50 88 TYR A N 1
ATOM 713 C CA . TYR A 1 88 ? 0.587 5.903 -22.190 1.00 80.50 88 TYR A CA 1
ATOM 714 C C . TYR A 1 88 ? 1.379 7.133 -22.650 1.00 80.50 88 TYR A C 1
ATOM 716 O O . TYR A 1 88 ? 1.602 7.304 -23.848 1.00 80.50 88 TYR A O 1
ATOM 724 N N . THR A 1 89 ? 1.866 7.957 -21.714 1.00 74.75 89 THR A N 1
ATOM 725 C CA . THR A 1 89 ? 2.673 9.156 -22.020 1.00 74.75 89 THR A CA 1
ATOM 726 C C . THR A 1 89 ? 3.908 8.806 -22.848 1.00 74.75 89 THR A C 1
ATOM 728 O O . THR A 1 89 ? 4.275 9.516 -23.781 1.00 74.75 89 THR A O 1
ATOM 731 N N . LEU A 1 90 ? 4.531 7.668 -22.555 1.00 68.00 90 LEU A N 1
ATOM 732 C CA . LEU A 1 90 ? 5.693 7.207 -23.298 1.00 68.00 90 LEU A CA 1
ATOM 733 C C . LEU A 1 90 ? 5.351 6.582 -24.653 1.00 68.00 90 LEU A C 1
ATOM 735 O O . LEU A 1 90 ? 6.115 6.724 -25.606 1.00 68.00 90 LEU A O 1
ATOM 739 N N . PHE A 1 91 ? 4.198 5.922 -24.754 1.00 71.94 91 PHE A N 1
ATOM 740 C CA . PHE A 1 91 ? 3.698 5.365 -26.011 1.00 71.94 91 PHE A CA 1
ATOM 741 C C . PHE A 1 91 ? 3.371 6.451 -27.051 1.00 71.94 91 PHE A C 1
ATOM 743 O O . PHE A 1 91 ? 3.400 6.185 -28.256 1.00 71.94 91 PHE A O 1
ATOM 750 N N . LEU A 1 92 ? 3.062 7.666 -26.581 1.00 70.62 92 LEU A N 1
ATOM 751 C CA . LEU A 1 92 ? 2.901 8.870 -27.401 1.00 70.62 92 LEU A CA 1
ATOM 752 C C . LEU A 1 92 ? 4.240 9.470 -27.846 1.00 70.62 92 LEU A C 1
ATOM 754 O O . LEU A 1 92 ? 4.320 10.001 -28.948 1.00 70.62 92 LEU A O 1
ATOM 758 N N . ALA A 1 93 ? 5.281 9.382 -27.015 1.00 68.56 93 ALA A N 1
ATOM 759 C CA . ALA A 1 93 ? 6.591 9.960 -27.318 1.00 68.56 93 ALA A CA 1
ATOM 760 C C . ALA A 1 93 ? 7.381 9.159 -28.373 1.00 68.56 93 ALA A C 1
ATOM 762 O O . ALA A 1 93 ? 8.161 9.744 -29.117 1.00 68.56 93 ALA A O 1
ATOM 763 N N . TYR A 1 94 ? 7.173 7.839 -28.454 1.00 65.56 94 TYR A N 1
ATOM 764 C CA . TYR A 1 94 ? 7.830 6.956 -29.424 1.00 65.56 94 TYR A CA 1
ATOM 765 C C . TYR A 1 94 ? 6.772 6.260 -30.292 1.00 65.56 94 TYR A C 1
ATOM 767 O O . TYR A 1 94 ? 6.163 5.261 -29.897 1.00 65.56 94 TYR A O 1
ATOM 775 N N . THR A 1 95 ? 6.507 6.825 -31.472 1.00 59.59 95 THR A N 1
ATOM 776 C CA . THR A 1 95 ? 5.448 6.374 -32.394 1.00 59.59 95 THR A CA 1
ATOM 777 C C . THR A 1 95 ? 5.853 5.219 -33.313 1.00 59.59 95 THR A C 1
ATOM 779 O O . THR A 1 95 ? 4.983 4.652 -33.972 1.00 59.59 95 THR A O 1
ATOM 782 N N . ASP A 1 96 ? 7.122 4.801 -33.318 1.00 62.84 96 ASP A N 1
ATOM 783 C CA . ASP A 1 96 ? 7.584 3.664 -34.121 1.00 62.84 96 ASP A CA 1
ATOM 784 C C . ASP A 1 96 ? 7.246 2.319 -33.457 1.00 62.84 96 ASP A C 1
ATOM 786 O O . ASP A 1 96 ? 7.644 2.022 -32.326 1.00 62.84 96 ASP A O 1
ATOM 790 N N . GLY A 1 97 ? 6.502 1.472 -34.175 1.00 56.59 97 GLY A N 1
ATOM 791 C CA . GLY A 1 97 ? 5.933 0.217 -33.661 1.00 56.59 97 GLY A CA 1
ATOM 792 C C . GLY A 1 97 ? 6.943 -0.778 -33.073 1.00 56.59 97 GLY A C 1
ATOM 793 O O . GLY A 1 97 ? 6.622 -1.463 -32.104 1.00 56.59 97 GLY A O 1
ATOM 794 N N . VAL A 1 98 ? 8.174 -0.826 -33.594 1.00 61.69 98 VAL A N 1
ATOM 795 C CA . VAL A 1 98 ? 9.246 -1.710 -33.089 1.00 61.69 98 VAL A CA 1
ATOM 796 C C . VAL A 1 98 ? 9.822 -1.197 -31.764 1.00 61.69 98 VAL A C 1
ATOM 798 O O . VAL A 1 98 ? 10.112 -1.980 -30.859 1.00 61.69 98 VAL A O 1
ATOM 801 N N . ILE A 1 99 ? 9.917 0.125 -31.606 1.00 65.00 99 ILE A N 1
ATOM 802 C CA . ILE A 1 99 ? 10.423 0.762 -30.385 1.00 65.00 99 ILE A CA 1
ATOM 803 C C . ILE A 1 99 ? 9.435 0.536 -29.232 1.00 65.00 99 ILE A C 1
ATOM 805 O O . ILE A 1 99 ? 9.847 0.243 -28.114 1.00 65.00 99 ILE A O 1
ATOM 809 N N . ARG A 1 100 ? 8.125 0.543 -29.511 1.00 69.31 100 ARG A N 1
ATOM 810 C CA . ARG A 1 100 ? 7.064 0.310 -28.513 1.00 69.31 100 ARG A CA 1
ATOM 811 C C . ARG A 1 100 ? 7.183 -1.028 -27.781 1.00 69.31 100 ARG A C 1
ATOM 813 O O . ARG A 1 100 ? 7.042 -1.061 -26.559 1.00 69.31 100 ARG A O 1
ATOM 820 N N . ALA A 1 101 ? 7.460 -2.115 -28.501 1.00 68.62 101 ALA A N 1
ATOM 821 C CA . ALA A 1 101 ? 7.621 -3.435 -27.893 1.00 68.62 101 ALA A CA 1
ATOM 822 C C . ALA A 1 101 ? 8.870 -3.495 -26.998 1.00 68.62 101 ALA A C 1
ATOM 824 O O . ALA A 1 101 ? 8.794 -3.958 -25.859 1.00 68.62 101 ALA A O 1
ATOM 825 N N . LEU A 1 102 ? 9.995 -2.948 -27.470 1.00 67.62 102 LEU A N 1
ATOM 826 C CA . LEU A 1 102 ? 11.236 -2.871 -26.695 1.00 67.62 102 LEU A CA 1
ATOM 827 C C . LEU A 1 102 ? 11.063 -2.026 -25.426 1.00 67.62 102 LEU A C 1
ATOM 829 O O . LEU A 1 102 ? 11.510 -2.428 -24.354 1.00 67.62 102 LEU A O 1
ATOM 833 N N . CYS A 1 103 ? 10.349 -0.904 -25.509 1.00 70.19 103 CYS A N 1
ATOM 834 C CA . CYS A 1 103 ? 10.047 -0.052 -24.360 1.00 70.19 103 CYS A CA 1
ATOM 835 C C . CYS A 1 103 ? 9.232 -0.776 -23.281 1.00 70.19 103 CYS A C 1
ATOM 837 O O . CYS A 1 103 ? 9.529 -0.627 -22.095 1.00 70.19 103 CYS A O 1
ATOM 839 N N . LEU A 1 104 ? 8.235 -1.582 -23.665 1.00 74.12 104 LEU A N 1
ATOM 840 C CA . LEU A 1 104 ? 7.448 -2.377 -22.715 1.00 74.12 104 LEU A CA 1
ATOM 841 C C . LEU A 1 104 ? 8.295 -3.467 -22.048 1.00 74.12 104 LEU A C 1
ATOM 843 O O . LEU A 1 104 ? 8.202 -3.650 -20.835 1.00 74.12 104 LEU A O 1
ATOM 847 N N . VAL A 1 105 ? 9.156 -4.142 -22.814 1.00 78.44 105 VAL A N 1
ATOM 848 C CA . VAL A 1 105 ? 10.066 -5.172 -22.289 1.00 78.44 105 VAL A CA 1
ATOM 849 C C . VAL A 1 105 ? 11.085 -4.567 -21.324 1.00 78.44 105 VAL A C 1
ATOM 851 O O . VAL A 1 105 ? 11.306 -5.121 -20.252 1.00 78.44 105 VAL A O 1
ATOM 854 N N . VAL A 1 106 ? 11.666 -3.409 -21.645 1.00 80.81 106 VAL A N 1
ATOM 855 C CA . VAL A 1 106 ? 12.643 -2.728 -20.777 1.00 80.81 106 VAL A CA 1
ATOM 856 C C . VAL A 1 106 ? 11.984 -2.136 -19.532 1.00 80.81 106 VAL A C 1
ATOM 858 O O . VAL A 1 106 ? 12.552 -2.227 -18.445 1.00 80.81 106 VAL A O 1
ATOM 861 N N . CYS A 1 107 ? 10.769 -1.595 -19.649 1.00 81.31 107 CYS A N 1
ATOM 862 C CA . CYS A 1 107 ? 9.988 -1.134 -18.500 1.00 81.31 107 CYS A CA 1
ATOM 863 C C . CYS A 1 107 ? 9.636 -2.304 -17.561 1.00 81.31 107 CYS A C 1
ATOM 865 O O . CYS A 1 107 ? 9.872 -2.228 -16.353 1.00 81.31 107 CYS A O 1
ATOM 867 N N . GLY A 1 108 ? 9.158 -3.425 -18.114 1.00 81.44 108 GLY A N 1
ATOM 868 C CA . GLY A 1 108 ? 8.898 -4.653 -17.359 1.00 81.44 108 GLY A CA 1
ATOM 869 C C . GLY A 1 108 ? 10.167 -5.254 -16.747 1.00 81.44 108 GLY A C 1
ATOM 870 O O . GLY A 1 108 ? 10.154 -5.679 -15.595 1.00 81.44 108 GLY A O 1
ATOM 871 N N . GLY A 1 109 ? 11.284 -5.220 -17.476 1.00 84.00 109 GLY A N 1
ATOM 872 C CA . GLY A 1 109 ? 12.597 -5.653 -17.002 1.00 84.00 109 GLY A CA 1
ATOM 873 C C . GLY A 1 109 ? 13.123 -4.792 -15.852 1.00 84.00 109 GLY A C 1
ATOM 874 O O . GLY A 1 109 ? 13.612 -5.332 -14.862 1.00 84.00 109 GLY A O 1
ATOM 875 N N . GLY A 1 110 ? 12.957 -3.467 -15.925 1.00 82.94 110 GLY A N 1
ATOM 876 C CA . GLY A 1 110 ? 13.275 -2.544 -14.832 1.00 82.94 110 GLY A CA 1
ATOM 877 C C . GLY A 1 110 ? 12.422 -2.794 -13.593 1.00 82.94 110 GLY A C 1
ATOM 878 O O . GLY A 1 110 ? 12.947 -2.851 -12.480 1.00 82.94 110 GLY A O 1
ATOM 879 N N . PHE A 1 111 ? 11.127 -3.049 -13.782 1.00 84.56 111 PHE A N 1
ATOM 880 C CA . PHE A 1 111 ? 10.232 -3.426 -12.692 1.00 84.56 111 PHE A CA 1
ATOM 881 C C . PHE A 1 111 ? 10.634 -4.763 -12.050 1.00 84.56 111 PHE A C 1
ATOM 883 O O . PHE A 1 111 ? 10.705 -4.859 -10.828 1.00 84.56 111 PHE A O 1
ATOM 890 N N . ALA A 1 112 ? 10.940 -5.788 -12.851 1.00 86.31 112 ALA A N 1
ATOM 891 C CA . ALA A 1 112 ? 11.354 -7.103 -12.362 1.00 86.31 112 ALA A CA 1
ATOM 892 C C . ALA A 1 112 ? 12.708 -7.053 -11.634 1.00 86.31 112 ALA A C 1
ATOM 894 O O . ALA A 1 112 ? 12.858 -7.638 -10.561 1.00 86.31 112 ALA A O 1
ATOM 895 N N . CYS A 1 113 ? 13.674 -6.310 -12.179 1.00 85.31 113 CYS A N 1
ATOM 896 C CA . CYS A 1 113 ? 14.977 -6.098 -11.555 1.00 85.31 113 CYS A CA 1
ATOM 897 C C . CYS A 1 113 ? 14.834 -5.362 -10.215 1.00 85.31 113 CYS A C 1
ATOM 899 O O . CYS A 1 113 ? 15.379 -5.809 -9.204 1.00 85.31 113 CYS A O 1
ATOM 901 N N . GLY A 1 114 ? 14.026 -4.295 -10.176 1.00 82.88 114 GLY A N 1
ATOM 902 C CA . GLY A 1 114 ? 13.670 -3.600 -8.938 1.00 82.88 114 GLY A CA 1
ATOM 903 C C . GLY A 1 114 ? 12.984 -4.528 -7.934 1.00 82.88 114 GLY A C 1
ATOM 904 O O . GLY A 1 114 ? 13.362 -4.560 -6.767 1.00 82.88 114 GLY A O 1
ATOM 905 N N . TYR A 1 115 ? 12.051 -5.364 -8.389 1.00 81.94 115 TYR A N 1
ATOM 906 C CA . TYR A 1 115 ? 11.351 -6.324 -7.539 1.00 81.94 115 TYR A CA 1
ATOM 907 C C . TYR A 1 115 ? 12.291 -7.331 -6.874 1.00 81.94 115 TYR A C 1
ATOM 909 O O . TYR A 1 115 ? 12.190 -7.556 -5.669 1.00 81.94 115 TYR A O 1
ATOM 917 N N . PHE A 1 116 ? 13.227 -7.912 -7.623 1.00 82.94 116 PHE A N 1
ATOM 918 C CA . PHE A 1 116 ? 14.178 -8.876 -7.068 1.00 82.94 116 PHE A CA 1
ATOM 919 C C . PHE A 1 116 ? 15.193 -8.230 -6.121 1.00 82.94 116 PHE A C 1
ATOM 921 O O . PHE A 1 116 ? 15.470 -8.770 -5.049 1.00 82.94 116 PHE A O 1
ATOM 928 N N . THR A 1 117 ? 15.737 -7.072 -6.497 1.00 81.25 117 THR A N 1
ATOM 929 C CA . THR A 1 117 ? 16.801 -6.409 -5.730 1.00 81.25 117 THR A CA 1
ATOM 930 C C . THR A 1 117 ? 16.270 -5.699 -4.492 1.00 81.25 117 THR A C 1
ATOM 932 O O . THR A 1 117 ? 16.773 -5.907 -3.391 1.00 81.25 117 THR A O 1
ATOM 935 N N . LEU A 1 118 ? 15.230 -4.882 -4.643 1.00 72.69 118 LEU A N 1
ATOM 936 C CA . LEU A 1 118 ? 14.679 -4.075 -3.559 1.00 72.69 118 LEU A CA 1
ATOM 937 C C . LEU A 1 118 ? 13.595 -4.817 -2.780 1.00 72.69 118 LEU A C 1
ATOM 939 O O . LEU A 1 118 ? 13.458 -4.561 -1.591 1.00 72.69 118 LEU A O 1
ATOM 943 N N . GLY A 1 119 ? 12.866 -5.764 -3.381 1.00 71.56 119 GLY A N 1
ATOM 944 C CA . GLY A 1 119 ? 11.764 -6.463 -2.705 1.00 71.56 119 GLY A CA 1
ATOM 945 C C . GLY A 1 119 ? 12.188 -7.274 -1.474 1.00 71.56 119 GLY A C 1
ATOM 946 O O . GLY A 1 119 ? 11.416 -7.406 -0.521 1.00 71.56 119 GLY A O 1
ATOM 947 N N . THR A 1 120 ? 13.426 -7.774 -1.442 1.00 73.94 120 THR A N 1
ATOM 948 C CA . THR A 1 120 ? 13.992 -8.472 -0.273 1.00 73.94 120 THR A CA 1
ATOM 949 C C . THR A 1 120 ? 14.299 -7.500 0.871 1.00 73.94 120 THR A C 1
ATOM 951 O O . THR A 1 120 ? 13.901 -7.724 2.018 1.00 73.94 120 THR A O 1
ATOM 954 N N . LEU A 1 121 ? 14.945 -6.377 0.553 1.00 73.12 121 LEU A N 1
ATOM 955 C CA . LEU A 1 121 ? 15.308 -5.317 1.496 1.00 73.12 121 LEU A CA 1
ATOM 956 C C . LEU A 1 121 ? 14.076 -4.603 2.054 1.00 73.12 121 LEU A C 1
ATOM 958 O O . LEU A 1 121 ? 13.926 -4.441 3.271 1.00 73.12 121 LEU A O 1
ATOM 962 N N . THR A 1 122 ? 13.169 -4.194 1.172 1.00 76.50 122 THR A N 1
ATOM 963 C CA . THR A 1 122 ? 11.982 -3.444 1.555 1.00 76.50 122 THR A CA 1
ATOM 964 C C . THR A 1 122 ? 11.017 -4.322 2.340 1.00 76.50 122 THR A C 1
ATOM 966 O O . THR A 1 122 ? 10.493 -3.869 3.353 1.00 76.50 122 THR A O 1
ATOM 969 N N . GLY A 1 123 ? 10.872 -5.609 2.003 1.00 73.06 123 GLY A N 1
ATOM 970 C CA . GLY A 1 123 ? 10.066 -6.560 2.775 1.00 73.06 123 GLY A CA 1
ATOM 971 C C . GLY A 1 123 ? 10.445 -6.618 4.262 1.00 73.06 123 GLY A C 1
ATOM 972 O O . GLY A 1 123 ? 9.574 -6.517 5.135 1.00 73.06 123 GLY A O 1
ATOM 973 N N . HIS A 1 124 ? 11.742 -6.695 4.574 1.00 77.81 124 HIS A N 1
ATOM 974 C CA . HIS A 1 124 ? 12.227 -6.677 5.958 1.00 77.81 124 HIS A CA 1
ATOM 975 C C . HIS A 1 124 ? 11.995 -5.328 6.652 1.00 77.81 124 HIS A C 1
ATOM 977 O O . HIS A 1 124 ? 11.563 -5.285 7.814 1.00 77.81 124 HIS A O 1
ATOM 983 N N . LEU A 1 125 ? 12.243 -4.221 5.948 1.00 79.06 125 LEU A N 1
ATOM 984 C CA . LEU A 1 125 ? 12.043 -2.870 6.474 1.00 79.06 125 LEU A CA 1
ATOM 985 C C . LEU A 1 125 ? 10.563 -2.617 6.802 1.00 79.06 125 LEU A C 1
ATOM 987 O O . LEU A 1 125 ? 10.212 -2.184 7.907 1.00 79.06 125 LEU A O 1
ATOM 991 N N . TRP A 1 126 ? 9.685 -2.972 5.867 1.00 77.56 126 TRP A N 1
ATOM 992 C CA . TRP A 1 126 ? 8.241 -2.832 5.971 1.00 77.56 126 TRP A CA 1
ATOM 993 C C . TRP A 1 126 ? 7.642 -3.741 7.037 1.00 77.56 126 TRP A C 1
ATOM 995 O O . TRP A 1 126 ? 6.745 -3.301 7.754 1.00 77.56 126 TRP A O 1
ATOM 1005 N N . ALA A 1 127 ? 8.156 -4.957 7.238 1.00 74.69 127 ALA A N 1
ATOM 1006 C CA . ALA A 1 127 ? 7.726 -5.814 8.344 1.00 74.69 127 ALA A CA 1
ATOM 1007 C C . ALA A 1 127 ? 8.029 -5.171 9.711 1.00 74.69 127 ALA A C 1
ATOM 1009 O O . ALA A 1 127 ? 7.206 -5.209 10.635 1.00 74.69 127 ALA A O 1
ATOM 1010 N N . ARG A 1 128 ? 9.193 -4.523 9.846 1.00 80.75 128 ARG A N 1
ATOM 1011 C CA . ARG A 1 128 ? 9.608 -3.845 11.084 1.00 80.75 128 ARG A CA 1
ATOM 1012 C C . ARG A 1 128 ? 8.783 -2.582 11.346 1.00 80.75 128 ARG A C 1
ATOM 1014 O O . ARG A 1 128 ? 8.298 -2.378 12.462 1.00 80.75 128 ARG A O 1
ATOM 1021 N N . LEU A 1 129 ? 8.573 -1.767 10.313 1.00 79.31 129 LEU A N 1
ATOM 1022 C CA . LEU A 1 129 ? 7.718 -0.575 10.353 1.00 79.31 129 LEU A CA 1
ATOM 1023 C C . LEU A 1 129 ? 6.246 -0.937 10.593 1.00 79.31 129 LEU A C 1
ATOM 1025 O O . LEU A 1 129 ? 5.577 -0.321 11.427 1.00 79.31 129 LEU A O 1
ATOM 1029 N N . GLY A 1 130 ? 5.765 -1.991 9.937 1.00 77.19 130 GLY A N 1
ATOM 1030 C CA . GLY A 1 130 ? 4.416 -2.526 10.067 1.00 77.19 130 GLY A CA 1
ATOM 1031 C C . GLY A 1 130 ? 4.103 -2.946 11.499 1.00 77.19 130 GLY A C 1
ATOM 1032 O O . GLY A 1 130 ? 3.071 -2.546 12.031 1.00 77.19 130 GLY A O 1
ATOM 1033 N N . LYS A 1 131 ? 5.022 -3.644 12.185 1.00 75.81 131 LYS A N 1
ATOM 1034 C CA . LYS A 1 131 ? 4.862 -3.995 13.611 1.00 75.81 131 LYS A CA 1
ATOM 1035 C C . LYS A 1 131 ? 4.722 -2.756 14.504 1.00 75.81 131 LYS A C 1
ATOM 1037 O O . LYS A 1 131 ? 3.830 -2.712 15.354 1.00 75.81 131 LYS A O 1
ATOM 1042 N N . ARG A 1 132 ? 5.544 -1.720 14.291 1.00 76.94 132 ARG A N 1
ATOM 1043 C CA . ARG A 1 132 ? 5.476 -0.463 15.066 1.00 76.94 132 ARG A CA 1
ATOM 1044 C C . ARG A 1 132 ? 4.152 0.276 14.849 1.00 76.94 132 ARG A C 1
ATOM 1046 O O . ARG A 1 132 ? 3.521 0.723 15.811 1.00 76.94 132 ARG A O 1
ATOM 1053 N N . LEU A 1 133 ? 3.698 0.375 13.601 1.00 76.12 133 LEU A N 1
ATOM 1054 C CA . LEU A 1 133 ? 2.447 1.056 13.258 1.00 76.12 133 LEU A CA 1
ATOM 1055 C C . LEU A 1 133 ? 1.210 0.258 13.690 1.00 76.12 133 LEU A C 1
ATOM 1057 O O . LEU A 1 133 ? 0.268 0.839 14.238 1.00 76.12 133 LEU A O 1
ATOM 1061 N N . ALA A 1 134 ? 1.229 -1.067 13.537 1.00 74.06 134 ALA A N 1
ATOM 1062 C CA . ALA A 1 134 ? 0.184 -1.958 14.033 1.00 74.06 134 ALA A CA 1
ATOM 1063 C C . ALA A 1 134 ? 0.051 -1.871 15.562 1.00 74.06 134 ALA A C 1
ATOM 1065 O O . ALA A 1 134 ? -1.069 -1.790 16.075 1.00 74.06 134 ALA A O 1
ATOM 1066 N N . GLY A 1 135 ? 1.175 -1.782 16.285 1.00 74.94 135 GLY A N 1
ATOM 1067 C CA . GLY A 1 135 ? 1.207 -1.516 17.725 1.00 74.94 135 GLY A CA 1
ATOM 1068 C C . GLY A 1 135 ? 0.549 -0.182 18.093 1.00 74.94 135 GLY A C 1
ATOM 1069 O O . GLY A 1 135 ? -0.367 -0.122 18.912 1.00 74.94 135 GLY A O 1
ATOM 1070 N N . LYS A 1 136 ? 0.922 0.912 17.420 1.00 79.06 136 LYS A N 1
ATOM 1071 C CA . LYS A 1 136 ? 0.334 2.240 17.682 1.00 79.06 136 LYS A CA 1
ATOM 1072 C C . LYS A 1 136 ? -1.177 2.267 17.405 1.00 79.06 136 LYS A C 1
ATOM 1074 O O . LYS A 1 136 ? -1.950 2.888 18.145 1.00 79.06 136 LYS A O 1
ATOM 1079 N N . ARG A 1 137 ? -1.621 1.556 16.366 1.00 72.12 137 ARG A N 1
ATOM 1080 C CA . ARG A 1 137 ? -3.033 1.435 15.981 1.00 72.12 137 ARG A CA 1
ATOM 1081 C C . ARG A 1 137 ? -3.834 0.567 16.950 1.00 72.12 137 ARG A C 1
ATOM 1083 O O . ARG A 1 137 ? -4.964 0.938 17.274 1.00 72.12 137 ARG A O 1
ATOM 1090 N N . ASN A 1 138 ? -3.284 -0.550 17.431 1.00 77.81 138 ASN A N 1
ATOM 1091 C CA . ASN A 1 138 ? -3.982 -1.410 18.387 1.00 77.81 138 ASN A CA 1
ATOM 1092 C C . ASN A 1 138 ? -4.273 -0.651 19.699 1.00 77.81 138 ASN A C 1
ATOM 1094 O O . ASN A 1 138 ? -5.398 -0.713 20.198 1.00 77.81 138 ASN A O 1
ATOM 1098 N N . ASN A 1 139 ? -3.341 0.195 20.152 1.00 81.38 139 ASN A N 1
ATOM 1099 C CA . ASN A 1 139 ? -3.515 1.037 21.330 1.00 81.38 139 ASN A CA 1
ATOM 1100 C C . ASN A 1 139 ? -4.571 2.118 21.095 1.00 81.38 139 ASN A C 1
ATOM 1102 O O . ASN A 1 139 ? -5.426 2.337 21.954 1.00 81.38 139 ASN A O 1
ATOM 1106 N N . ARG A 1 140 ? -4.601 2.746 19.911 1.00 78.62 140 ARG A N 1
ATOM 1107 C CA . ARG A 1 140 ? -5.686 3.678 19.551 1.00 78.62 140 ARG A CA 1
ATOM 1108 C C . ARG A 1 140 ? -7.049 2.986 19.483 1.00 78.62 140 ARG A C 1
ATOM 1110 O O . ARG A 1 140 ? -8.035 3.558 19.943 1.00 78.62 140 ARG A O 1
ATOM 1117 N N . ARG A 1 141 ? -7.127 1.760 18.951 1.00 80.31 141 ARG A N 1
ATOM 1118 C CA . ARG A 1 141 ? -8.379 0.986 18.891 1.00 80.31 141 ARG A CA 1
ATOM 1119 C C . ARG A 1 141 ? -8.867 0.614 20.292 1.00 80.31 141 ARG A C 1
ATOM 1121 O O . ARG A 1 141 ? -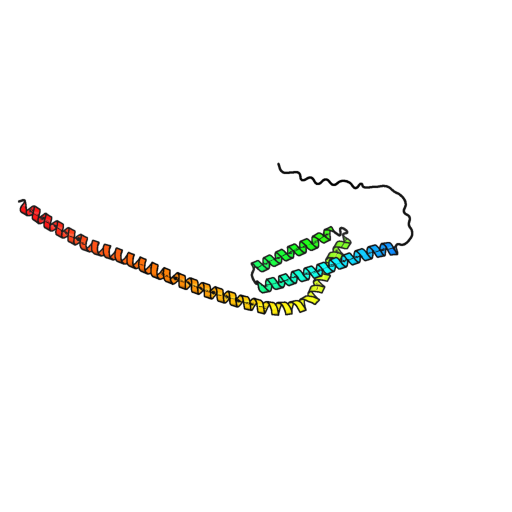10.054 0.769 20.563 1.00 80.31 141 ARG A O 1
ATOM 1128 N N . LYS A 1 142 ? -7.963 0.201 21.189 1.00 82.19 142 LYS A N 1
ATOM 1129 C CA . LYS A 1 142 ? -8.269 -0.033 22.611 1.00 82.19 142 LYS A CA 1
ATOM 1130 C C . LYS A 1 142 ? -8.784 1.244 23.282 1.00 82.19 142 LYS A C 1
ATOM 1132 O O . LYS A 1 142 ? -9.861 1.213 23.866 1.00 82.19 142 LYS A O 1
ATOM 1137 N N . LYS A 1 143 ? -8.100 2.385 23.101 1.00 82.88 143 LYS A N 1
ATOM 1138 C CA . LYS A 1 143 ? -8.553 3.689 23.625 1.00 82.88 143 LYS A CA 1
ATOM 1139 C C . LYS A 1 143 ? -9.946 4.074 23.121 1.00 82.88 143 LYS A C 1
ATOM 1141 O O . LYS A 1 143 ? -10.772 4.499 23.919 1.00 82.88 143 LYS A O 1
ATOM 1146 N N . ARG A 1 144 ? -10.241 3.876 21.829 1.00 83.00 144 ARG A N 1
ATOM 1147 C CA . ARG A 1 144 ? -11.578 4.141 21.266 1.00 83.00 144 ARG A CA 1
ATOM 1148 C C . ARG A 1 144 ? -12.659 3.251 21.875 1.00 83.00 144 ARG A C 1
ATOM 1150 O O . ARG A 1 144 ? -13.716 3.767 22.204 1.00 83.00 144 ARG A O 1
ATOM 1157 N N . LYS A 1 145 ? -12.397 1.952 22.061 1.00 86.00 145 LYS A N 1
ATOM 1158 C CA . LYS A 1 145 ? -13.349 1.045 22.724 1.00 86.00 145 LYS A CA 1
ATOM 1159 C C . LYS A 1 145 ? -13.615 1.470 24.167 1.00 86.00 145 LYS A C 1
ATOM 1161 O O . LYS A 1 145 ? -14.767 1.554 24.562 1.00 86.00 145 LYS A O 1
ATOM 1166 N N . ILE A 1 146 ? -12.566 1.809 24.921 1.00 87.88 146 ILE A N 1
ATOM 1167 C CA . ILE A 1 146 ? -12.704 2.304 26.299 1.00 87.88 146 ILE A CA 1
ATOM 1168 C C . ILE A 1 146 ? -13.532 3.593 26.326 1.00 87.88 146 ILE A C 1
ATOM 1170 O O . ILE A 1 146 ? -14.436 3.719 27.144 1.00 87.88 146 ILE A O 1
ATOM 1174 N N . LEU A 1 147 ? -13.257 4.538 25.423 1.00 88.12 147 LEU A N 1
ATOM 1175 C CA . LEU A 1 147 ? -14.010 5.788 25.334 1.00 88.12 147 LEU A CA 1
ATOM 1176 C C . LEU A 1 147 ? -15.478 5.540 24.959 1.00 88.12 147 LEU A C 1
ATOM 1178 O O . LEU A 1 147 ? -16.361 6.165 25.533 1.00 88.12 147 LEU A O 1
ATOM 1182 N N . GLN A 1 148 ? -15.743 4.603 24.047 1.00 86.69 148 GLN A N 1
ATOM 1183 C CA . GLN A 1 148 ? -17.099 4.246 23.637 1.00 86.69 148 GLN A CA 1
ATOM 1184 C C . GLN A 1 148 ? -17.877 3.568 24.772 1.00 86.69 148 GLN A C 1
ATOM 1186 O O . GLN A 1 148 ? -19.032 3.906 24.999 1.00 86.69 148 GLN A O 1
ATOM 1191 N N . GLU A 1 149 ? -17.253 2.653 25.512 1.00 87.81 149 GLU A N 1
ATOM 1192 C CA . GLU A 1 149 ? -17.872 2.017 26.678 1.00 87.81 149 GLU A CA 1
ATOM 1193 C C . GLU A 1 149 ? -18.121 3.029 27.804 1.00 87.81 149 GLU A C 1
ATOM 1195 O O . GLU A 1 149 ? -19.193 3.033 28.405 1.00 87.81 149 GLU A O 1
ATOM 1200 N N . LYS A 1 150 ? -17.190 3.965 28.037 1.00 84.19 150 LYS A N 1
ATOM 1201 C CA . LYS A 1 150 ? -17.413 5.087 28.962 1.00 84.19 150 LYS A CA 1
ATOM 1202 C C . LYS A 1 150 ? -18.566 5.982 28.505 1.00 84.19 150 LYS A C 1
ATOM 1204 O O . LYS A 1 150 ? -19.417 6.319 29.319 1.00 84.19 150 LYS A O 1
ATOM 1209 N N . ALA A 1 151 ? -18.636 6.320 27.219 1.00 85.56 151 ALA A N 1
ATOM 1210 C CA . ALA A 1 151 ? -19.719 7.127 26.663 1.00 85.56 151 ALA A CA 1
ATOM 1211 C C . ALA A 1 151 ? -21.078 6.420 26.781 1.00 85.56 151 ALA A C 1
ATOM 1213 O O . ALA A 1 151 ? -22.049 7.042 27.195 1.00 85.56 151 ALA A O 1
ATOM 1214 N N . LYS A 1 152 ? -21.149 5.109 26.509 1.00 83.06 152 LYS A N 1
ATOM 1215 C CA . LYS A 1 152 ? -22.370 4.314 26.717 1.00 83.06 152 LYS A CA 1
ATOM 1216 C C . LYS A 1 152 ? -22.808 4.310 28.181 1.00 83.06 152 LYS A C 1
ATOM 1218 O O . LYS A 1 152 ? -23.986 4.519 28.443 1.00 83.06 152 LYS A O 1
ATOM 1223 N N . LYS A 1 153 ? -21.880 4.127 29.128 1.00 79.56 153 LYS A N 1
ATOM 1224 C CA . LYS A 1 153 ? -22.183 4.177 30.572 1.00 79.56 153 LYS A CA 1
ATOM 1225 C C . LYS A 1 153 ? -22.699 5.552 30.999 1.00 79.56 153 LYS A C 1
ATOM 1227 O O . LYS A 1 153 ? -23.689 5.642 31.723 1.00 79.56 153 LYS A O 1
ATOM 1232 N N . LEU A 1 154 ? -22.071 6.616 30.499 1.00 79.12 154 LEU A N 1
ATOM 1233 C CA . LEU A 1 154 ? -22.517 7.991 30.727 1.00 79.12 154 LEU A CA 1
ATOM 1234 C C . LEU A 1 154 ? -23.872 8.291 30.086 1.00 79.12 154 LEU A C 1
ATOM 1236 O O . LEU A 1 154 ? -24.583 9.137 30.603 1.00 79.12 154 LEU A O 1
ATOM 1240 N N . LEU A 1 155 ? -24.246 7.603 29.006 1.00 77.19 155 LEU A N 1
ATOM 1241 C CA . LEU A 1 155 ? -25.553 7.749 28.362 1.00 77.19 155 LEU A CA 1
ATOM 1242 C C . LEU A 1 155 ? -26.648 6.911 29.051 1.00 77.19 155 LEU A C 1
ATOM 1244 O O . LEU A 1 155 ? -27.796 7.338 29.142 1.00 77.19 155 LEU A O 1
ATOM 1248 N N . GLN A 1 156 ? -26.307 5.729 29.572 1.00 76.94 156 GLN A N 1
ATOM 1249 C CA . GLN A 1 156 ? -27.245 4.854 30.288 1.00 76.94 156 GLN A CA 1
ATOM 1250 C C . GLN A 1 156 ? -27.665 5.423 31.652 1.00 76.94 156 GLN A C 1
ATOM 1252 O O . GLN A 1 156 ? -28.826 5.285 32.038 1.00 76.94 156 GLN A O 1
ATOM 1257 N N . SER A 1 157 ? -26.753 6.100 32.357 1.00 77.19 157 SER A N 1
ATOM 1258 C CA . SER A 1 157 ? -27.038 6.774 33.633 1.00 77.19 157 SER A CA 1
ATOM 1259 C C . SER A 1 157 ? -28.236 7.748 33.547 1.00 77.19 157 SER A C 1
ATOM 1261 O O . SER A 1 157 ? -29.246 7.505 34.217 1.00 77.19 157 SER A O 1
ATOM 1263 N N . PRO A 1 158 ? -28.233 8.773 32.672 1.00 79.44 158 PRO A N 1
ATOM 1264 C CA . PRO A 1 158 ? -29.341 9.714 32.551 1.00 79.44 158 PRO A CA 1
ATOM 1265 C C . PRO A 1 158 ? -30.606 9.065 31.983 1.00 79.44 158 PRO A C 1
ATOM 1267 O O . PRO A 1 158 ? -31.708 9.440 32.386 1.00 79.44 158 PRO A O 1
ATOM 1270 N N . TYR A 1 159 ? -30.477 8.059 31.108 1.00 80.75 159 TYR A N 1
ATOM 1271 C CA . TYR A 1 159 ? -31.631 7.329 30.582 1.00 80.75 159 TYR A CA 1
ATOM 1272 C C . TYR A 1 159 ? -32.392 6.595 31.694 1.00 80.75 159 TYR A C 1
ATOM 1274 O O . TYR A 1 159 ? -33.616 6.695 31.772 1.00 80.75 159 TYR A O 1
ATOM 1282 N N . SER A 1 160 ? -31.681 5.921 32.605 1.00 78.75 160 SER A N 1
ATOM 1283 C CA . SER A 1 160 ? -32.302 5.200 33.725 1.00 78.75 160 SER A CA 1
ATOM 1284 C C . SER A 1 160 ? -33.011 6.136 34.719 1.00 78.75 160 SER A C 1
ATOM 1286 O O . SER A 1 160 ? -34.128 5.853 35.158 1.00 78.75 160 SER A O 1
ATOM 1288 N N . ILE A 1 161 ? -32.424 7.305 35.001 1.00 83.12 161 ILE A N 1
ATOM 1289 C CA . ILE A 1 161 ? -33.018 8.346 35.854 1.00 83.12 161 ILE A CA 1
ATOM 1290 C C . ILE A 1 161 ? -34.285 8.925 35.208 1.00 83.12 161 ILE A C 1
ATOM 1292 O O . ILE A 1 161 ? -35.318 9.074 35.874 1.00 83.12 161 ILE A O 1
ATOM 1296 N N . LEU A 1 162 ? -34.233 9.228 33.907 1.00 84.88 162 LEU A N 1
ATOM 1297 C CA . LEU A 1 162 ? -35.381 9.752 33.168 1.00 84.88 162 LEU A CA 1
ATOM 1298 C C . LEU A 1 162 ? -36.519 8.723 33.104 1.00 84.88 162 LEU A C 1
ATOM 1300 O O . LEU A 1 162 ? -37.680 9.062 33.347 1.00 84.88 162 LEU A O 1
ATOM 1304 N N . TYR A 1 163 ? -36.178 7.459 32.854 1.00 83.88 163 TYR A N 1
ATOM 1305 C CA . TYR A 1 163 ? -37.120 6.346 32.806 1.00 83.88 163 TYR A CA 1
ATOM 1306 C C . TYR A 1 163 ? -37.827 6.128 34.153 1.00 83.88 163 TYR A C 1
ATOM 1308 O O . TYR A 1 163 ? -39.056 6.026 34.202 1.00 83.88 163 TYR A O 1
ATOM 1316 N N . ASN A 1 164 ? -37.086 6.163 35.266 1.00 90.06 164 ASN A N 1
ATOM 1317 C CA . ASN A 1 164 ? -37.661 6.056 36.610 1.00 90.06 164 ASN A CA 1
ATOM 1318 C C . ASN A 1 164 ? -38.587 7.233 36.947 1.00 90.06 164 ASN A C 1
ATOM 1320 O O . ASN A 1 164 ? -39.681 7.016 37.474 1.00 90.06 164 ASN A O 1
ATOM 1324 N N . LYS A 1 165 ? -38.220 8.473 36.587 1.00 91.56 165 LYS A N 1
ATOM 1325 C CA . LYS A 1 165 ? -39.106 9.642 36.759 1.00 91.56 165 LYS A CA 1
ATOM 1326 C C . LYS A 1 165 ? -40.400 9.509 35.952 1.00 91.56 165 LYS A C 1
ATOM 1328 O O . LYS A 1 165 ? -41.478 9.807 36.474 1.00 91.56 165 LYS A O 1
ATOM 1333 N N . LEU A 1 166 ? -40.322 9.048 34.703 1.00 91.81 166 LEU A N 1
ATOM 1334 C CA . LEU A 1 166 ? -41.498 8.820 33.856 1.00 91.81 166 LEU A CA 1
ATOM 1335 C C . LEU A 1 166 ? -42.410 7.730 34.430 1.00 91.81 166 LEU A C 1
ATOM 1337 O O . LEU A 1 166 ? -43.625 7.928 34.524 1.00 91.81 166 LEU A O 1
ATOM 1341 N N . ASN A 1 167 ? -41.840 6.614 34.883 1.00 88.50 167 ASN A N 1
ATOM 1342 C CA . ASN A 1 167 ? -42.610 5.534 35.494 1.00 88.50 167 ASN A CA 1
ATOM 1343 C C . ASN A 1 167 ? -43.229 5.936 36.836 1.00 88.50 167 ASN A C 1
ATOM 1345 O O . ASN A 1 167 ? -44.384 5.593 37.097 1.00 88.50 167 ASN A O 1
ATOM 1349 N N . ALA A 1 168 ? -42.540 6.736 37.652 1.00 90.50 168 ALA A N 1
ATOM 1350 C CA . ALA A 1 168 ? -43.114 7.308 38.867 1.00 90.50 168 ALA A CA 1
ATOM 1351 C C . ALA A 1 168 ? -44.324 8.209 38.552 1.00 90.50 168 ALA A C 1
ATOM 1353 O O . ALA A 1 168 ? -45.361 8.108 39.213 1.00 90.50 168 ALA A O 1
ATOM 1354 N N . ARG A 1 169 ? -44.244 9.035 37.497 1.00 90.81 169 ARG A N 1
ATOM 1355 C CA . ARG A 1 169 ? -45.384 9.845 37.024 1.00 90.81 169 ARG A CA 1
ATOM 1356 C C . ARG A 1 169 ? -46.548 8.974 36.545 1.00 90.81 169 ARG A C 1
ATOM 1358 O O . ARG A 1 169 ? -47.691 9.246 36.916 1.00 90.81 169 ARG A O 1
ATOM 1365 N N . LYS A 1 170 ? -46.280 7.908 35.779 1.00 90.12 170 LYS A N 1
ATOM 1366 C CA . LYS A 1 170 ? -47.314 6.948 35.348 1.00 90.12 170 LYS A CA 1
ATOM 1367 C C . LYS A 1 170 ? -47.994 6.271 36.541 1.00 90.12 170 LYS A C 1
ATOM 1369 O O . LYS A 1 170 ? -49.221 6.223 36.578 1.00 90.12 170 LYS A O 1
ATOM 1374 N N . ARG A 1 171 ? -47.229 5.819 37.543 1.00 89.25 171 ARG A N 1
ATOM 1375 C CA . ARG A 1 171 ? -47.771 5.215 38.775 1.00 89.25 171 ARG A CA 1
ATOM 1376 C C . ARG A 1 171 ? -48.655 6.193 39.547 1.00 89.25 171 ARG A C 1
ATOM 1378 O O . ARG A 1 171 ? -49.766 5.823 39.912 1.00 89.25 171 ARG A O 1
ATOM 1385 N N . LYS A 1 172 ? -48.222 7.450 39.721 1.00 88.62 172 LYS A N 1
ATOM 1386 C CA . LYS A 1 172 ? -49.041 8.496 40.365 1.00 88.62 172 LYS A CA 1
ATOM 1387 C C . LYS A 1 172 ? -50.359 8.734 39.620 1.00 88.62 172 LYS A C 1
ATOM 1389 O O . LYS A 1 172 ? -51.404 8.798 40.259 1.00 88.62 172 LYS A O 1
ATOM 1394 N N . ARG A 1 173 ? -50.337 8.800 38.280 1.00 87.38 173 ARG A N 1
ATOM 1395 C CA . ARG A 1 173 ? -51.566 8.899 37.467 1.00 87.38 173 ARG A CA 1
ATOM 1396 C C . ARG A 1 173 ? -52.476 7.683 37.643 1.00 87.38 173 ARG A C 1
ATOM 1398 O O . ARG A 1 173 ? -53.675 7.863 37.815 1.00 87.38 173 ARG A O 1
ATOM 1405 N N . LYS A 1 174 ? -51.924 6.466 37.630 1.00 87.50 174 LYS A N 1
ATOM 1406 C CA . LYS A 1 174 ? -52.708 5.236 37.817 1.00 87.50 174 LYS A CA 1
ATOM 1407 C C . LYS A 1 174 ? -53.360 5.200 39.204 1.00 87.50 174 LYS A C 1
ATOM 1409 O O . LYS A 1 174 ? -54.545 4.921 39.300 1.00 87.50 174 LYS A O 1
ATOM 1414 N N . ARG A 1 175 ? -52.626 5.577 40.257 1.00 86.69 175 ARG A N 1
ATOM 1415 C CA . ARG A 1 175 ? -53.149 5.653 41.631 1.00 86.69 175 ARG A CA 1
ATOM 1416 C C . ARG A 1 175 ? -54.271 6.685 41.763 1.00 86.69 175 ARG A C 1
ATOM 1418 O O . ARG A 1 175 ? -55.296 6.363 42.340 1.00 86.69 175 ARG A O 1
ATOM 1425 N N . LYS A 1 176 ? -54.121 7.873 41.160 1.00 85.62 176 LYS A N 1
ATOM 1426 C CA . LYS A 1 176 ? -55.198 8.879 41.101 1.00 85.62 176 LYS A CA 1
ATOM 1427 C C . LYS A 1 176 ? -56.447 8.358 40.387 1.00 85.62 176 LYS A C 1
ATOM 1429 O O . LYS A 1 176 ? -57.542 8.606 40.860 1.00 85.62 176 LYS A O 1
ATOM 1434 N N . ARG A 1 177 ? -56.288 7.616 39.283 1.00 84.25 177 ARG A N 1
ATOM 1435 C CA . ARG A 1 177 ? -57.420 6.979 38.588 1.00 84.25 177 ARG A CA 1
ATOM 1436 C C . ARG A 1 177 ? -58.108 5.920 39.448 1.00 84.25 177 ARG A C 1
ATOM 1438 O O . ARG A 1 177 ? -59.325 5.883 39.454 1.00 84.25 177 ARG A O 1
ATOM 1445 N N . HIS A 1 178 ? -57.348 5.098 40.175 1.00 83.31 178 HIS A N 1
ATOM 1446 C CA . HIS A 1 178 ? -57.931 4.120 41.097 1.00 83.31 178 HIS A CA 1
ATOM 1447 C C . HIS A 1 178 ? -58.673 4.799 42.249 1.00 83.31 178 HIS A C 1
ATOM 1449 O O . HIS A 1 178 ? -59.816 4.445 42.466 1.00 83.31 178 HIS A O 1
ATOM 1455 N N . LEU A 1 179 ? -58.082 5.807 42.907 1.00 82.94 179 LEU A N 1
ATOM 1456 C CA . LEU A 1 179 ? -58.763 6.581 43.956 1.00 82.94 179 LEU A CA 1
ATOM 1457 C C . LEU A 1 179 ? -60.033 7.278 43.448 1.00 82.94 179 LEU A C 1
ATOM 1459 O O . LEU A 1 179 ? -61.041 7.264 44.136 1.00 82.94 179 LEU A O 1
ATOM 1463 N N . ALA A 1 180 ? -60.007 7.855 42.243 1.00 79.94 180 ALA A N 1
ATOM 1464 C CA . ALA A 1 180 ? -61.202 8.443 41.638 1.00 79.94 180 ALA A CA 1
ATOM 1465 C C . ALA A 1 180 ? -62.273 7.383 41.322 1.00 79.94 180 ALA A C 1
ATOM 1467 O O . ALA A 1 180 ? -63.457 7.652 41.465 1.00 79.94 180 ALA A O 1
ATOM 1468 N N . ALA A 1 181 ? -61.867 6.173 40.923 1.00 79.12 181 ALA A N 1
ATOM 1469 C CA . ALA A 1 181 ? -62.786 5.069 40.667 1.00 79.12 181 ALA A CA 1
ATOM 1470 C C . ALA A 1 181 ? -63.398 4.484 41.951 1.00 79.12 181 ALA A C 1
ATOM 1472 O O . ALA A 1 181 ? -64.528 4.017 41.892 1.00 79.12 181 ALA A O 1
ATOM 1473 N N . THR A 1 182 ? -62.695 4.517 43.090 1.00 74.25 182 THR A N 1
ATOM 1474 C CA . THR A 1 182 ? -63.268 4.141 44.396 1.00 74.25 182 THR A CA 1
ATOM 1475 C C . THR A 1 182 ? -64.115 5.247 45.023 1.00 74.25 182 THR A C 1
ATOM 1477 O O . THR A 1 182 ? -65.087 4.925 45.687 1.00 74.25 182 THR A O 1
ATOM 1480 N N . ALA A 1 183 ? -63.805 6.525 44.782 1.00 68.25 183 ALA A N 1
ATOM 1481 C CA . ALA A 1 183 ? -64.605 7.651 45.280 1.00 68.25 183 ALA A CA 1
ATOM 1482 C C . ALA A 1 183 ? -65.894 7.898 44.466 1.00 68.25 183 ALA A C 1
ATOM 1484 O O . ALA A 1 183 ? -66.871 8.420 44.993 1.00 68.25 183 ALA A O 1
ATOM 1485 N N . ALA A 1 184 ? -65.922 7.516 43.185 1.00 61.72 184 ALA A N 1
ATOM 1486 C CA . ALA A 1 184 ? -67.090 7.670 42.313 1.00 61.72 184 ALA A CA 1
ATOM 1487 C C . ALA A 1 184 ? -68.364 6.914 42.770 1.00 61.72 184 ALA A C 1
ATOM 1489 O O . ALA A 1 184 ? -69.441 7.502 42.685 1.00 61.72 184 ALA A O 1
ATOM 1490 N N . PRO A 1 185 ? -68.311 5.647 43.233 1.00 60.53 185 PRO A N 1
ATOM 1491 C CA . PRO A 1 185 ? -69.497 4.969 43.760 1.00 60.53 185 PRO A CA 1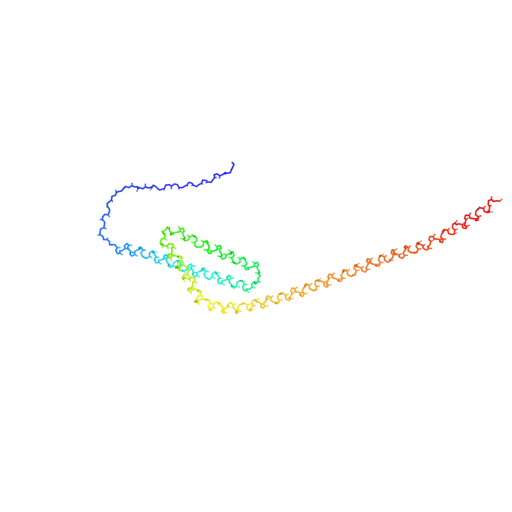
ATOM 1492 C C . PRO A 1 185 ? -69.947 5.535 45.113 1.00 60.53 185 PRO A C 1
ATOM 1494 O O . PRO A 1 185 ? -71.145 5.586 45.353 1.00 60.53 185 PRO A O 1
ATOM 1497 N N . GLU A 1 186 ? -69.014 6.008 45.946 1.00 58.12 186 GLU A N 1
ATOM 1498 C CA . GLU A 1 186 ? -69.307 6.577 47.270 1.00 58.12 186 GLU A CA 1
ATOM 1499 C C . GLU A 1 186 ? -70.028 7.933 47.165 1.00 58.12 186 GLU A C 1
ATOM 1501 O O . GLU A 1 186 ? -71.023 8.162 47.842 1.00 58.12 186 GLU A O 1
ATOM 1506 N N . GLN A 1 187 ? -69.612 8.813 46.246 1.00 58.50 187 GLN A N 1
ATOM 1507 C CA . GLN A 1 187 ? -70.345 10.062 45.990 1.00 58.50 187 GLN A CA 1
ATOM 1508 C C . GLN A 1 187 ? -71.732 9.812 45.389 1.00 58.50 187 GLN A C 1
ATOM 1510 O O . GLN A 1 187 ? -72.678 10.518 45.720 1.00 58.50 187 GLN A O 1
ATOM 1515 N N . ARG A 1 188 ? -71.872 8.779 44.549 1.00 57.41 188 ARG A N 1
ATOM 1516 C CA . ARG A 1 188 ? -73.160 8.412 43.951 1.00 57.41 188 ARG A CA 1
ATOM 1517 C C . ARG A 1 188 ? -74.141 7.830 44.976 1.00 57.41 188 ARG A C 1
ATOM 1519 O O . ARG A 1 188 ? -75.336 8.015 44.789 1.00 57.41 188 ARG A O 1
ATOM 1526 N N . SER A 1 189 ? -73.676 7.146 46.026 1.00 58.03 189 SER A N 1
ATOM 1527 C CA . SER A 1 189 ? -74.546 6.697 47.125 1.00 58.03 189 SER A CA 1
ATOM 1528 C C . SER A 1 189 ? -74.958 7.846 48.046 1.00 58.03 189 SER A C 1
ATOM 1530 O O . SER A 1 189 ? -76.125 7.926 48.402 1.00 58.03 189 SER A O 1
ATOM 1532 N N . VAL A 1 190 ? -74.044 8.774 48.355 1.00 60.97 190 VAL A N 1
ATOM 1533 C CA . VAL A 1 190 ? -74.353 9.949 49.194 1.00 60.97 190 VAL A CA 1
ATOM 1534 C C . VAL A 1 190 ? -75.333 10.901 48.493 1.00 60.97 190 VAL A C 1
ATOM 1536 O O . VAL A 1 190 ? -76.243 11.415 49.129 1.00 60.97 190 VAL A O 1
ATOM 1539 N N . GLU A 1 191 ? -75.204 11.091 47.175 1.00 61.25 191 GLU A N 1
ATOM 1540 C CA . GLU A 1 191 ? -76.149 11.895 46.381 1.00 61.25 191 GLU A CA 1
ATOM 1541 C C . GLU A 1 191 ? -77.534 11.231 46.246 1.00 61.25 191 GLU A C 1
ATOM 1543 O O . GLU A 1 191 ? -78.532 11.920 46.039 1.00 61.25 191 GLU A O 1
ATOM 1548 N N . TYR A 1 192 ? -77.614 9.899 46.358 1.00 60.19 192 TYR A N 1
ATOM 1549 C CA . TYR A 1 192 ? -78.888 9.173 46.342 1.00 60.19 192 TYR A CA 1
ATOM 1550 C C . TYR A 1 192 ? -79.622 9.304 47.679 1.00 60.19 192 TYR A C 1
ATOM 1552 O O . TYR A 1 192 ? -80.821 9.563 47.667 1.00 60.19 192 TYR A O 1
ATOM 1560 N N . ASP A 1 193 ? -78.904 9.191 48.801 1.00 60.66 193 ASP A N 1
ATOM 1561 C CA . ASP A 1 193 ? -79.469 9.383 50.144 1.00 60.66 193 ASP A CA 1
ATOM 1562 C C . ASP A 1 193 ? -79.982 10.813 50.343 1.00 60.66 193 ASP A C 1
ATOM 1564 O O . ASP A 1 193 ? -81.121 10.995 50.764 1.00 60.66 193 ASP A O 1
ATOM 1568 N N . SER A 1 194 ? -79.215 11.835 49.939 1.00 64.75 194 SER A N 1
ATOM 1569 C CA . SER A 1 194 ? -79.666 13.230 50.064 1.00 64.75 194 SER A CA 1
ATOM 1570 C C . SER A 1 194 ? -80.904 13.537 49.213 1.00 64.75 194 SER A C 1
ATOM 1572 O O . SER A 1 194 ? -81.760 14.316 49.618 1.00 64.75 194 SER A O 1
ATOM 1574 N N . LYS A 1 195 ? -81.030 12.911 48.032 1.00 66.38 195 LYS A N 1
ATOM 1575 C CA . LYS A 1 195 ? -82.233 13.038 47.190 1.00 66.38 195 LYS A CA 1
ATOM 1576 C C . LYS A 1 195 ? -83.438 12.296 47.756 1.00 66.38 195 LYS A C 1
ATOM 1578 O O . LYS A 1 195 ? -84.568 12.669 47.457 1.00 66.38 195 LYS A O 1
ATOM 1583 N N . PHE A 1 196 ? -83.201 11.216 48.495 1.00 68.00 196 PHE A N 1
ATOM 1584 C CA . PHE A 1 196 ? -84.254 10.433 49.126 1.00 68.00 196 PHE A CA 1
ATOM 1585 C C . PHE A 1 196 ? -84.827 11.171 50.345 1.00 68.00 196 PHE A C 1
ATOM 1587 O O . PHE A 1 196 ? -86.043 11.196 50.510 1.00 68.00 196 PHE A O 1
ATOM 1594 N N . GLU A 1 197 ? -83.977 11.839 51.134 1.00 65.06 197 GLU A N 1
ATOM 1595 C CA . GLU A 1 197 ? -84.399 12.730 52.229 1.00 65.06 197 GLU A CA 1
ATOM 1596 C C . GLU A 1 197 ? -85.211 13.937 51.726 1.00 65.06 197 GLU A C 1
ATOM 1598 O O . GLU A 1 197 ? -86.303 14.178 52.234 1.00 65.06 197 GLU A O 1
ATOM 1603 N N . GLU A 1 198 ? -84.763 14.642 50.676 1.00 68.56 198 GLU A N 1
ATOM 1604 C CA . GLU A 1 198 ? -85.521 15.777 50.106 1.00 68.56 198 GLU A CA 1
ATOM 1605 C C . GLU A 1 198 ? -86.910 15.377 49.572 1.00 68.56 198 GLU A C 1
ATOM 1607 O O . GLU A 1 198 ? -87.847 16.172 49.625 1.00 68.56 198 GLU A O 1
ATOM 1612 N N . LEU A 1 199 ? -87.064 14.155 49.051 1.00 65.06 199 LEU A N 1
ATOM 1613 C CA . LEU A 1 199 ? -88.356 13.648 48.573 1.00 65.06 199 LEU A CA 1
ATOM 1614 C C . LEU A 1 199 ? -89.320 13.306 49.715 1.00 65.06 199 LEU A C 1
ATOM 1616 O O . LEU A 1 199 ? -90.527 13.384 49.515 1.00 65.06 199 LEU A O 1
ATOM 1620 N N . HIS A 1 200 ? -88.801 12.933 50.885 1.00 62.81 200 HIS A N 1
ATOM 1621 C CA . HIS A 1 200 ? -89.605 12.534 52.038 1.00 62.81 200 HIS A CA 1
ATOM 1622 C C . HIS A 1 200 ? -90.010 13.729 52.925 1.00 62.81 200 HIS A C 1
ATOM 1624 O O . HIS A 1 200 ? -90.976 13.631 53.676 1.00 62.81 200 HIS A O 1
ATOM 1630 N N . GLU A 1 201 ? -89.304 14.862 52.847 1.00 61.31 201 GLU A N 1
ATOM 1631 C CA . GLU A 1 201 ? -89.708 16.117 53.510 1.00 61.31 201 GLU A CA 1
ATOM 1632 C C . GLU A 1 201 ? -90.708 16.957 52.690 1.00 61.31 201 GLU A C 1
ATOM 1634 O O . GLU A 1 201 ? -91.277 17.916 53.210 1.00 61.31 201 GLU A O 1
ATOM 1639 N N . ALA A 1 202 ? -90.929 16.622 51.415 1.00 59.03 202 ALA A N 1
ATOM 1640 C CA . ALA A 1 202 ? -91.839 17.343 50.520 1.00 59.03 202 ALA A CA 1
ATOM 1641 C C . ALA A 1 202 ? -93.286 16.794 50.497 1.00 59.03 202 ALA A C 1
ATOM 1643 O O . ALA A 1 202 ? -94.109 17.314 49.737 1.00 59.03 202 ALA A O 1
ATOM 1644 N N . GLU A 1 203 ? -93.586 15.762 51.294 1.00 48.62 203 GLU A N 1
ATOM 1645 C CA . GLU A 1 203 ? -94.905 15.115 51.451 1.00 48.62 203 GLU A CA 1
ATOM 1646 C C . GLU A 1 203 ? -95.582 15.538 52.767 1.00 48.62 203 GLU A C 1
ATOM 1648 O O . GLU A 1 203 ? -96.798 15.843 52.730 1.00 48.62 203 GLU A O 1
#

Sequence (203 aa):
MWMRWTWSAAVCRSPARSRRCSIPSTGRAADCLAVCSMVKALWAFFLLGVALFFFYDVLRFWRSVWGSRRATFLADVLWWLVAAFSCYTLFLAYTDGVIRALCLVVCGGGFACGYFTLGTLTGHLWARLGKRLAGKRNNRRKKRKILQEKAKKLLQSPYSILYNKLNARKRKRKRKRHLAATAAPEQRSVEYDSKFEELHEAE

pLDDT: mean 72.13, std 15.08, range [32.69, 91.81]

Secondary structure (DSSP, 8-state):
------------------------S-HHHHHHHHHHHHHHHHHHHHHHHHHHHHHHHHHHHHHHHH--HHHHHHHHHHHHHHHHHHHHHHHHH---HHHHHHHHHHHHHHHHHHHHHHHHHHHHHHHHHHHHHHHHHHHHHHHHHHHHHHHHHHHHHHHHHHHHHHHHHHHHHHHHHHHHHHHHHHHHHHHHHHHHHHHHS--

Radius of gyration: 44.17 Å; chains: 1; bounding box: 126×40×107 Å

Foldseek 3Di:
DDDDDDDDDDDDDDDDDDDDDPDDDDPVVVVVVVVVVLVVLLVVLLVLLLVLLVLLLVLVLQCLLVVDPVSVVVSVVVSCVVVCVSLVVVCVVDVDPVSNVSSVVSSPVSNVVNCVPCVVVSVVVSVVVSVVSVVVVVVVVVVVVVVVVVVVVVVVVVVVVVVVVVVVVVVVVVVVVVVCVVVVVVVVVVVVVVVVVVVVVVD